Protein AF-A0A4D8XQ37-F1 (afdb_monomer)

Solvent-accessible surface area (backbone atoms only — not comparable to full-atom values): 14871 Å² total; per-residue (Å²): 111,64,56,88,81,43,95,44,36,49,90,87,70,51,75,56,49,75,70,70,77,64,66,37,94,90,80,55,53,71,71,60,51,52,51,52,52,51,54,53,42,70,75,54,60,61,62,67,78,80,79,72,86,70,83,81,80,80,79,82,76,85,84,77,76,93,83,71,54,77,65,53,56,49,48,51,53,49,52,51,52,46,66,60,49,48,58,54,54,50,46,53,53,50,52,49,52,51,52,53,50,50,53,50,51,52,52,51,53,50,50,53,51,50,53,48,53,49,51,54,50,50,54,51,49,54,51,51,52,54,50,50,52,52,50,53,52,52,50,51,53,50,49,52,52,46,54,57,56,47,49,62,53,65,75,47,67,95,70,82,75,54,77,63,76,79,62,68,51,97,37,75,64,50,37,52,42,52,53,41,51,52,53,47,51,54,50,52,53,49,51,53,52,52,53,47,37,40,74,72,65,78,42,56,70,72,57,50,56,52,51,51,53,55,49,54,50,52,46,49,53,44,52,53,52,39,54,51,47,51,52,51,50,56,52,54,50,56,55,54,60,69,71,64,68,80,78,79,83,85,129

Structure (mmCIF, N/CA/C/O backbone):
data_AF-A0A4D8XQ37-F1
#
_entry.id   AF-A0A4D8XQ37-F1
#
loop_
_atom_site.group_PDB
_atom_site.id
_atom_site.type_symbol
_atom_site.label_atom_id
_atom_site.label_alt_id
_atom_site.label_comp_id
_atom_site.label_asym_id
_atom_site.label_entity_id
_atom_site.label_seq_id
_atom_site.pdbx_PDB_ins_code
_atom_site.Cartn_x
_atom_site.Cartn_y
_atom_site.Cartn_z
_atom_site.occupancy
_atom_site.B_iso_or_equiv
_atom_site.auth_seq_id
_atom_site.auth_comp_id
_atom_site.auth_asym_id
_atom_site.auth_atom_id
_atom_site.pdbx_PDB_model_num
ATOM 1 N N . MET A 1 1 ? 41.782 -30.118 -39.938 1.00 55.81 1 MET A N 1
ATOM 2 C CA . MET A 1 1 ? 42.771 -30.671 -38.986 1.00 55.81 1 MET A CA 1
ATOM 3 C C . MET A 1 1 ? 43.086 -29.586 -37.966 1.00 55.81 1 MET A C 1
ATOM 5 O O . MET A 1 1 ? 43.322 -28.458 -38.389 1.00 55.81 1 MET A O 1
ATOM 9 N N . ILE A 1 2 ? 42.989 -29.885 -36.665 1.00 60.97 2 ILE A N 1
ATOM 10 C CA . ILE A 1 2 ? 43.298 -28.933 -35.580 1.00 60.97 2 ILE A CA 1
ATOM 11 C C . ILE A 1 2 ? 44.822 -28.760 -35.520 1.00 60.97 2 ILE A C 1
ATOM 13 O O . ILE A 1 2 ? 45.554 -29.739 -35.667 1.00 60.97 2 ILE A O 1
ATOM 17 N N . LYS A 1 3 ? 45.306 -27.524 -35.365 1.00 59.78 3 LYS A N 1
ATOM 18 C CA . LYS A 1 3 ? 46.746 -27.218 -35.314 1.00 59.78 3 LYS A CA 1
ATOM 19 C C . LYS A 1 3 ? 47.395 -27.947 -34.126 1.00 59.78 3 LYS A C 1
ATOM 21 O O . LYS A 1 3 ? 47.009 -27.713 -32.986 1.00 59.78 3 LYS A O 1
ATOM 26 N N . SER A 1 4 ? 48.391 -28.798 -34.381 1.00 54.22 4 SER A N 1
ATOM 27 C CA . SER A 1 4 ? 48.940 -29.773 -33.417 1.00 54.22 4 SER A CA 1
ATOM 28 C C . SER A 1 4 ? 49.745 -29.208 -32.230 1.00 54.22 4 SER A C 1
ATOM 30 O O . SER A 1 4 ? 50.519 -29.959 -31.663 1.00 54.22 4 SER A O 1
ATOM 32 N N . ASN A 1 5 ? 49.596 -27.931 -31.851 1.00 58.25 5 ASN A N 1
ATOM 33 C CA . ASN A 1 5 ? 50.213 -27.308 -30.662 1.00 58.25 5 ASN A CA 1
ATOM 34 C C . ASN A 1 5 ? 49.521 -25.960 -30.329 1.00 58.25 5 ASN A C 1
ATOM 36 O O . ASN A 1 5 ? 50.163 -24.908 -30.327 1.00 58.25 5 ASN A O 1
ATOM 40 N N . HIS A 1 6 ? 48.197 -25.944 -30.131 1.00 65.69 6 HIS A N 1
ATOM 41 C CA . HIS A 1 6 ? 47.471 -24.727 -29.733 1.00 65.69 6 HIS A CA 1
ATOM 42 C C . HIS A 1 6 ? 47.423 -24.601 -28.202 1.00 65.69 6 HIS A C 1
ATOM 44 O O . HIS A 1 6 ? 47.030 -25.540 -27.516 1.00 65.69 6 HIS A O 1
ATOM 50 N N . LYS A 1 7 ? 47.781 -23.432 -27.649 1.00 70.12 7 LYS A N 1
ATOM 51 C CA . LYS A 1 7 ? 47.902 -23.224 -26.187 1.00 70.12 7 LYS A CA 1
ATOM 52 C C . LYS A 1 7 ? 46.614 -23.514 -25.414 1.00 70.12 7 LYS A C 1
ATOM 54 O O . LYS A 1 7 ? 46.675 -23.882 -24.247 1.00 70.12 7 LYS A O 1
ATOM 59 N N . SER A 1 8 ? 45.465 -23.330 -26.059 1.00 69.19 8 SER A N 1
ATOM 60 C CA . SER A 1 8 ? 44.152 -23.456 -25.418 1.00 69.19 8 SER A CA 1
ATOM 61 C C . SER A 1 8 ? 43.327 -24.639 -25.919 1.00 69.19 8 SER A C 1
ATOM 63 O O . SER A 1 8 ? 42.205 -24.789 -25.454 1.00 69.19 8 SER A O 1
ATOM 65 N N . VAL A 1 9 ? 43.809 -25.445 -26.881 1.00 75.69 9 VAL A N 1
ATOM 66 C CA . VAL A 1 9 ? 43.026 -26.558 -27.463 1.00 75.69 9 VAL A CA 1
ATOM 67 C C . VAL A 1 9 ? 43.922 -27.755 -27.758 1.00 75.69 9 VAL A C 1
ATOM 69 O O . VAL A 1 9 ? 44.896 -27.627 -28.495 1.00 75.69 9 VAL A O 1
ATOM 72 N N . ASP A 1 10 ? 43.572 -28.916 -27.209 1.00 73.56 10 ASP A N 1
ATOM 73 C CA . ASP A 1 10 ? 44.274 -30.178 -27.470 1.00 73.56 10 ASP A CA 1
ATOM 74 C C . ASP A 1 10 ? 43.871 -30.789 -28.831 1.00 73.56 10 ASP A C 1
ATOM 76 O O . ASP A 1 10 ? 42.828 -30.473 -29.401 1.00 73.56 10 ASP A O 1
ATOM 80 N N . SER A 1 11 ? 44.684 -31.710 -29.341 1.00 68.19 11 SER A N 1
ATOM 81 C CA . SER A 1 11 ? 44.458 -32.538 -30.534 1.00 68.19 11 SER A CA 1
ATOM 82 C C . SER A 1 11 ? 43.101 -33.265 -30.559 1.00 68.19 11 SER A C 1
ATOM 84 O O . SER A 1 11 ? 42.559 -33.511 -31.636 1.00 68.19 11 SER A O 1
ATOM 86 N N . ASN A 1 12 ? 42.510 -33.515 -29.385 1.00 68.75 12 ASN A N 1
ATOM 87 C CA . ASN A 1 12 ? 41.163 -34.069 -29.200 1.00 68.75 12 ASN A CA 1
ATOM 88 C C . ASN A 1 12 ? 40.030 -33.016 -29.208 1.00 68.75 12 ASN A C 1
ATOM 90 O O . ASN A 1 12 ? 38.876 -33.352 -28.952 1.00 68.75 12 ASN A O 1
ATOM 94 N N . GLY A 1 13 ? 40.337 -31.736 -29.440 1.00 70.88 13 GLY A N 1
ATOM 95 C CA . GLY A 1 13 ? 39.364 -30.637 -29.480 1.00 70.88 13 GLY A CA 1
ATOM 96 C C . GLY A 1 13 ? 38.910 -30.110 -28.113 1.00 70.88 13 GLY A C 1
ATOM 97 O O . GLY A 1 13 ? 37.964 -29.326 -28.048 1.00 70.88 13 GLY A O 1
ATOM 98 N N . ARG A 1 14 ? 39.560 -30.513 -27.013 1.00 75.44 14 ARG A N 1
ATOM 99 C CA . ARG A 1 14 ? 39.238 -30.026 -25.659 1.00 75.44 14 ARG A CA 1
ATOM 100 C C . ARG A 1 14 ? 39.848 -28.650 -25.411 1.00 75.44 14 ARG A C 1
ATOM 102 O O . ARG A 1 14 ? 41.038 -28.466 -25.655 1.00 75.44 14 ARG A O 1
ATOM 109 N N . VAL A 1 15 ? 39.041 -27.715 -24.903 1.00 77.75 15 VAL A N 1
ATOM 110 C CA . VAL A 1 15 ? 39.455 -26.335 -24.605 1.00 77.75 15 VAL A CA 1
ATOM 111 C C . VAL A 1 15 ? 39.937 -26.217 -23.159 1.00 77.75 15 VAL A C 1
ATOM 113 O O . VAL A 1 15 ? 39.210 -26.576 -22.236 1.00 77.75 15 VAL A O 1
ATOM 116 N N . TYR A 1 16 ? 41.133 -25.667 -22.962 1.00 77.31 16 TYR A N 1
ATOM 117 C CA . TYR A 1 16 ? 41.731 -25.424 -21.650 1.00 77.31 16 TYR A CA 1
ATOM 118 C C . TYR A 1 16 ? 41.928 -23.920 -21.436 1.00 77.31 16 TYR A C 1
ATOM 120 O O . TYR A 1 16 ? 42.777 -23.296 -22.074 1.00 77.31 16 TYR A O 1
ATOM 128 N N . LEU A 1 17 ? 41.140 -23.334 -20.527 1.00 77.56 17 LEU A N 1
ATOM 129 C CA . LEU A 1 17 ? 41.287 -21.948 -20.073 1.00 77.56 17 LEU A CA 1
ATOM 130 C C . LEU A 1 17 ? 41.337 -21.902 -18.539 1.00 77.56 17 LEU A C 1
ATOM 132 O O . LEU A 1 17 ? 40.560 -22.614 -17.901 1.00 77.56 17 LEU A O 1
ATOM 136 N N . PRO A 1 18 ? 42.171 -21.034 -17.934 1.00 73.81 18 PRO A N 1
ATOM 137 C CA . PRO A 1 18 ? 42.221 -20.859 -16.479 1.00 73.81 18 PRO A CA 1
ATOM 138 C C . PRO A 1 18 ? 40.847 -20.575 -15.846 1.00 73.81 18 PRO A C 1
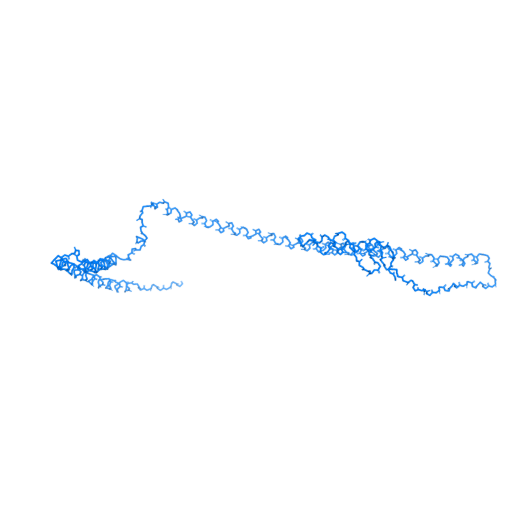ATOM 140 O O . PRO A 1 18 ? 40.537 -21.117 -14.786 1.00 73.81 18 PRO A O 1
ATOM 143 N N . GLU A 1 19 ? 40.004 -19.809 -16.546 1.00 69.19 19 GLU A N 1
ATOM 144 C CA . GLU A 1 19 ? 38.642 -19.436 -16.128 1.00 69.19 19 GLU A CA 1
ATOM 145 C C . GLU A 1 19 ? 37.643 -20.605 -16.150 1.00 69.19 19 GLU A C 1
ATOM 147 O O . GLU A 1 19 ? 36.684 -20.617 -15.384 1.00 69.19 19 GLU A O 1
ATOM 152 N N . LEU A 1 20 ? 37.869 -21.611 -17.007 1.00 72.62 20 LEU A N 1
ATOM 153 C CA . LEU A 1 20 ? 37.069 -22.842 -17.038 1.00 72.62 20 LEU A CA 1
ATOM 154 C C . LEU A 1 20 ? 37.495 -23.804 -15.921 1.00 72.62 20 LEU A C 1
ATOM 156 O O . LEU A 1 20 ? 36.657 -24.487 -15.338 1.00 72.62 20 LEU A O 1
ATOM 160 N N . THR A 1 21 ? 38.790 -23.837 -15.593 1.00 74.50 21 THR A N 1
ATOM 161 C CA . THR A 1 21 ? 39.345 -24.702 -14.540 1.00 74.50 21 THR A CA 1
ATOM 162 C C . THR A 1 21 ? 38.984 -24.221 -13.129 1.00 74.50 21 THR A C 1
ATOM 164 O O . THR A 1 21 ? 38.891 -25.034 -12.213 1.00 74.50 21 THR A O 1
ATOM 167 N N . ARG A 1 22 ? 38.771 -22.913 -12.932 1.00 74.38 22 ARG A N 1
ATOM 168 C CA . ARG A 1 22 ? 38.414 -22.300 -11.636 1.00 74.38 22 ARG A CA 1
ATOM 169 C C . ARG A 1 22 ? 36.983 -21.754 -11.611 1.00 74.38 22 ARG A C 1
ATOM 171 O O . ARG A 1 22 ? 36.734 -20.698 -11.035 1.00 74.38 22 ARG A O 1
ATOM 178 N N . TRP A 1 23 ? 36.050 -22.457 -12.251 1.00 78.50 23 TRP A N 1
ATOM 179 C CA . TRP A 1 23 ? 34.654 -22.027 -12.313 1.00 78.50 23 TRP A CA 1
ATOM 180 C C . TRP A 1 23 ? 34.040 -21.873 -10.912 1.00 78.50 23 TRP A C 1
ATOM 182 O O . TRP A 1 23 ? 34.019 -22.821 -10.125 1.00 78.50 23 TRP A O 1
ATOM 192 N N . ASN A 1 24 ? 33.501 -20.686 -10.619 1.00 79.94 24 ASN A N 1
ATOM 193 C CA . ASN A 1 24 ? 32.797 -20.385 -9.377 1.00 79.94 24 ASN A CA 1
ATOM 194 C C . ASN A 1 24 ? 31.370 -19.888 -9.685 1.00 79.94 24 ASN A C 1
ATOM 196 O O . ASN A 1 24 ? 31.226 -18.851 -10.334 1.00 79.94 24 ASN A O 1
ATOM 200 N N . PRO A 1 25 ? 30.314 -20.553 -9.179 1.00 76.38 25 PRO A N 1
ATOM 201 C CA . PRO A 1 25 ? 28.921 -20.159 -9.412 1.00 76.38 25 PRO A CA 1
ATOM 202 C C . PRO A 1 25 ? 28.560 -18.720 -9.009 1.00 76.38 25 PRO A C 1
ATOM 204 O O . PRO A 1 25 ? 27.606 -18.169 -9.548 1.00 76.38 25 PRO A O 1
ATOM 207 N N . TYR A 1 26 ? 29.300 -18.113 -8.075 1.00 80.25 26 TYR A N 1
ATOM 208 C CA . TYR A 1 26 ? 28.994 -16.782 -7.533 1.00 80.25 26 TYR A CA 1
ATOM 209 C C . TYR A 1 26 ? 29.800 -15.643 -8.172 1.00 80.25 26 TYR A C 1
ATOM 211 O O . TYR A 1 26 ? 29.456 -14.479 -7.982 1.00 80.25 26 TYR A O 1
ATOM 219 N N . SER A 1 27 ? 30.871 -15.948 -8.913 1.00 78.88 27 SER A N 1
ATOM 220 C CA . SER A 1 27 ? 31.769 -14.930 -9.486 1.00 78.88 27 SER A CA 1
ATOM 221 C C . SER A 1 27 ? 32.091 -15.130 -10.967 1.00 78.88 27 SER A C 1
ATOM 223 O O . SER A 1 27 ? 32.533 -14.189 -11.623 1.00 78.88 27 SER A O 1
ATOM 225 N N . SER A 1 28 ? 31.881 -16.327 -11.518 1.00 82.38 28 SER A N 1
ATOM 226 C CA . SER A 1 28 ? 32.118 -16.626 -12.931 1.00 82.38 28 SER A CA 1
ATOM 227 C C . SER A 1 28 ? 30.836 -16.412 -13.737 1.00 82.38 28 SER A C 1
ATOM 229 O O . SER A 1 28 ? 29.797 -17.001 -13.455 1.00 82.38 28 SER A O 1
ATOM 231 N N . ASN A 1 29 ? 30.904 -15.566 -14.766 1.00 82.19 29 ASN A N 1
ATOM 232 C CA . ASN A 1 29 ? 29.780 -15.273 -15.656 1.00 82.19 29 ASN A CA 1
ATOM 233 C C . ASN A 1 29 ? 30.001 -15.932 -17.026 1.00 82.19 29 ASN A C 1
ATOM 235 O O . ASN A 1 29 ? 31.046 -15.740 -17.650 1.00 82.19 29 ASN A O 1
ATOM 239 N N . LEU A 1 30 ? 28.992 -16.651 -17.526 1.00 83.88 30 LEU A N 1
ATOM 240 C CA . LEU A 1 30 ? 29.009 -17.290 -18.844 1.00 83.88 30 LEU A CA 1
ATOM 241 C C . LEU A 1 30 ? 29.323 -16.299 -19.979 1.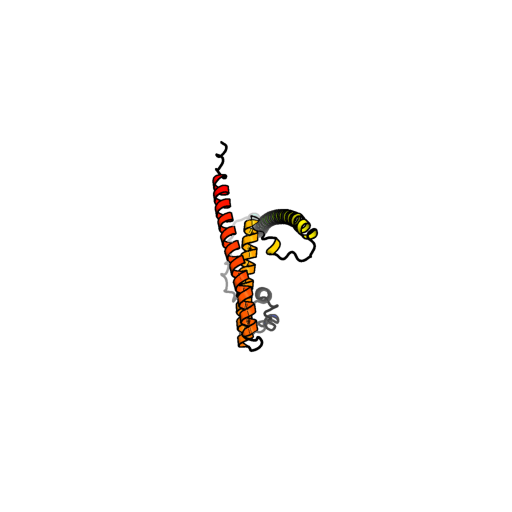00 83.88 30 LEU A C 1
ATOM 243 O O . LEU A 1 30 ? 30.089 -16.621 -20.884 1.00 83.88 30 LEU A O 1
ATOM 247 N N . VAL A 1 31 ? 28.788 -15.077 -19.913 1.00 84.81 31 VAL A N 1
ATOM 248 C CA . VAL A 1 31 ? 28.999 -14.038 -20.937 1.00 84.81 31 VAL A CA 1
ATOM 249 C C . VAL A 1 31 ? 30.463 -13.590 -20.982 1.00 84.81 31 VAL A C 1
ATOM 251 O O . VAL A 1 31 ? 31.021 -13.410 -22.063 1.00 84.81 31 VAL A O 1
ATOM 254 N N . SER A 1 32 ? 31.104 -13.476 -19.814 1.00 79.88 32 SER A N 1
ATOM 255 C CA . SER A 1 32 ? 32.535 -13.162 -19.696 1.00 79.88 32 SER A CA 1
ATOM 256 C C . SER A 1 32 ? 33.387 -14.249 -20.358 1.00 79.88 32 SER A C 1
ATOM 258 O O . SER A 1 32 ? 34.238 -13.949 -21.197 1.00 79.88 32 SER A O 1
ATOM 260 N N . ILE A 1 33 ? 33.091 -15.522 -20.076 1.00 85.19 33 ILE A N 1
ATOM 261 C CA . ILE A 1 33 ? 33.827 -16.6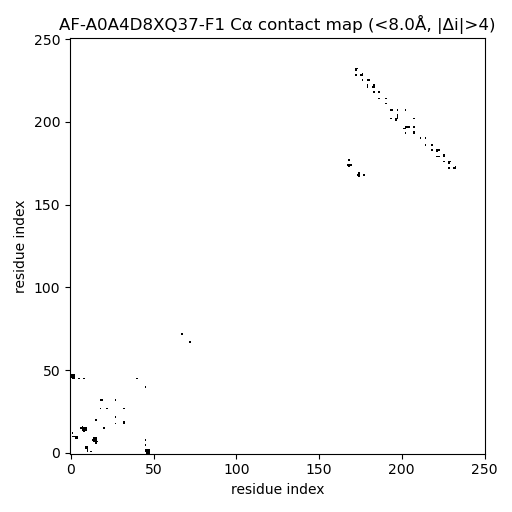51 -20.657 1.00 85.19 33 ILE A CA 1
ATOM 262 C C . ILE A 1 33 ? 33.642 -16.728 -22.175 1.00 85.19 33 ILE A C 1
ATOM 264 O O . ILE A 1 33 ? 34.618 -16.939 -22.891 1.00 85.19 33 ILE A O 1
ATOM 268 N N . ILE A 1 34 ? 32.428 -16.511 -22.689 1.00 85.06 34 ILE A N 1
ATOM 269 C CA . ILE A 1 34 ? 32.174 -16.474 -24.140 1.00 85.06 34 ILE A CA 1
ATOM 270 C C . ILE A 1 34 ? 32.956 -15.334 -24.808 1.00 85.06 34 ILE A C 1
ATOM 272 O O . ILE A 1 34 ? 33.512 -15.525 -25.893 1.00 85.06 34 ILE A O 1
ATOM 276 N N . GLY A 1 35 ? 33.051 -14.169 -24.160 1.00 84.06 35 GLY A N 1
ATOM 277 C CA . GLY A 1 35 ? 33.870 -13.054 -24.640 1.00 84.06 35 GLY A CA 1
ATOM 278 C C . GLY A 1 35 ? 35.357 -13.408 -24.715 1.00 84.06 35 GLY A C 1
ATOM 279 O O . GLY A 1 35 ? 36.002 -13.165 -25.735 1.00 84.06 35 GLY A O 1
ATOM 280 N N . ILE A 1 36 ? 35.888 -14.053 -23.673 1.00 82.69 36 ILE A N 1
ATOM 281 C CA . ILE A 1 36 ? 37.285 -14.507 -23.624 1.00 82.69 36 ILE A CA 1
ATOM 282 C C . ILE A 1 36 ? 37.549 -15.578 -24.690 1.00 82.69 36 ILE A C 1
ATOM 284 O O . ILE A 1 36 ? 38.528 -15.472 -25.426 1.00 82.69 36 ILE A O 1
ATOM 288 N N . LEU A 1 37 ? 36.658 -16.564 -24.839 1.00 80.69 37 LEU A N 1
ATOM 289 C CA . LEU A 1 37 ? 36.744 -17.591 -25.885 1.00 80.69 37 LEU A CA 1
ATOM 290 C C . LEU A 1 37 ? 36.761 -16.971 -27.285 1.00 80.69 37 LEU A C 1
ATOM 292 O O . LEU A 1 37 ? 37.594 -17.338 -28.111 1.00 80.69 37 LEU A O 1
ATOM 296 N N . SER A 1 38 ? 35.881 -16.001 -27.537 1.00 82.50 38 SER A N 1
ATOM 297 C CA . SER A 1 38 ? 35.809 -15.297 -28.822 1.00 82.50 38 SER A CA 1
ATOM 298 C C . SER A 1 38 ? 37.083 -14.495 -29.095 1.00 82.50 38 SER A C 1
ATOM 300 O O . SER A 1 38 ? 37.584 -14.504 -30.213 1.00 82.50 38 SER A O 1
ATOM 302 N N . SER A 1 39 ? 37.647 -13.848 -28.073 1.00 82.06 39 SER A N 1
ATOM 303 C CA . SER A 1 39 ? 38.901 -13.091 -28.175 1.00 82.06 39 SER A CA 1
ATOM 304 C C . SER A 1 39 ? 40.107 -13.989 -28.487 1.00 82.06 39 SER A C 1
ATOM 306 O O . SER A 1 39 ? 40.879 -13.715 -29.413 1.00 82.06 39 SER A O 1
ATOM 308 N N . VAL A 1 40 ? 40.235 -15.108 -27.764 1.00 80.50 40 VAL A N 1
ATOM 309 C CA . VAL A 1 40 ? 41.329 -16.075 -27.938 1.00 80.50 40 VAL A CA 1
ATOM 310 C C . VAL A 1 40 ? 41.241 -16.755 -29.308 1.00 80.50 40 VAL A C 1
ATOM 312 O O . VAL A 1 40 ? 42.231 -16.779 -30.034 1.00 80.50 40 VAL A O 1
ATOM 315 N N . PHE A 1 41 ? 40.060 -17.235 -29.713 1.00 79.06 41 PHE A N 1
ATOM 316 C CA . PHE A 1 41 ? 39.890 -17.937 -30.993 1.00 79.06 41 PHE A CA 1
ATOM 317 C C . PHE A 1 41 ? 39.781 -17.030 -32.221 1.00 79.06 41 PHE A C 1
ATOM 319 O O . PHE A 1 41 ? 39.992 -17.505 -33.335 1.00 79.06 41 PHE A O 1
ATOM 326 N N . SER A 1 42 ? 39.494 -15.738 -32.044 1.00 77.88 42 SER A N 1
ATOM 327 C CA . SER A 1 42 ? 39.626 -14.745 -33.119 1.00 77.88 42 SER A CA 1
ATOM 328 C C . SER A 1 42 ? 41.101 -14.449 -33.418 1.00 77.88 42 SER A C 1
ATOM 330 O O . SER A 1 42 ? 41.479 -14.263 -34.574 1.00 77.88 42 SER A O 1
ATOM 332 N N . SER A 1 43 ? 41.948 -14.470 -32.381 1.00 77.38 43 SER A N 1
ATOM 333 C CA . SER A 1 43 ? 43.390 -14.222 -32.498 1.00 77.38 43 SER A CA 1
ATOM 334 C C . SER A 1 43 ? 44.153 -15.454 -33.003 1.00 77.38 43 SER A C 1
ATOM 336 O O . SER A 1 43 ? 45.007 -15.337 -33.880 1.00 77.38 43 SER A O 1
ATOM 338 N N . GLU A 1 44 ? 43.830 -16.646 -32.489 1.00 69.81 44 GLU A N 1
ATOM 339 C CA . GLU A 1 44 ? 44.401 -17.924 -32.931 1.00 69.81 44 GLU A CA 1
ATOM 340 C C . GLU A 1 44 ? 43.277 -18.918 -33.284 1.00 69.81 44 GLU A C 1
ATOM 342 O O . GLU A 1 44 ? 42.786 -19.649 -32.421 1.00 69.81 44 GLU A O 1
ATOM 347 N N . PRO A 1 45 ? 42.833 -18.972 -34.555 1.00 70.94 45 PRO A N 1
ATOM 348 C CA . PRO A 1 45 ? 41.780 -19.892 -34.957 1.00 70.94 45 PRO A CA 1
ATOM 349 C C . PRO A 1 45 ? 42.294 -21.343 -34.901 1.00 70.94 45 PRO A C 1
ATOM 351 O O . PRO A 1 45 ? 43.287 -21.673 -35.559 1.00 70.94 45 PRO A O 1
ATOM 354 N N . PRO A 1 46 ? 41.619 -22.250 -34.169 1.00 65.94 46 PRO A N 1
ATOM 355 C CA . PRO A 1 46 ? 42.087 -23.626 -33.990 1.00 65.94 46 PRO A CA 1
ATOM 356 C C . PRO A 1 46 ? 41.906 -24.495 -35.247 1.00 65.94 46 PRO A C 1
ATOM 358 O O . PRO A 1 46 ? 42.495 -25.574 -35.349 1.00 65.94 46 PRO A O 1
ATOM 361 N N . VAL A 1 47 ? 41.109 -24.034 -36.219 1.00 63.00 47 VAL A N 1
ATOM 362 C CA . VAL A 1 47 ? 40.773 -24.758 -37.448 1.00 63.00 47 VAL A CA 1
ATOM 363 C C . VAL A 1 47 ? 41.236 -23.958 -38.661 1.00 63.00 47 VAL A C 1
ATOM 365 O O . VAL A 1 47 ? 40.752 -22.861 -38.930 1.00 63.00 47 VAL A O 1
ATOM 368 N N . HIS A 1 48 ? 42.157 -24.531 -39.433 1.00 60.06 48 HIS A N 1
ATOM 369 C CA . HIS A 1 48 ? 42.522 -23.983 -40.734 1.00 60.06 48 HIS A CA 1
ATOM 370 C C . HIS A 1 48 ? 41.387 -24.214 -41.738 1.00 60.06 48 HIS A C 1
ATOM 372 O O . HIS A 1 48 ? 40.998 -25.358 -41.987 1.00 60.06 48 HIS A O 1
ATOM 378 N N . ALA A 1 49 ? 40.892 -23.138 -42.352 1.00 56.72 49 ALA A N 1
ATOM 379 C CA . ALA A 1 49 ? 40.069 -23.242 -43.548 1.00 56.72 49 ALA A CA 1
ATOM 380 C C . ALA A 1 49 ? 40.941 -23.781 -44.691 1.00 56.72 49 ALA A C 1
ATOM 382 O O . ALA A 1 49 ? 41.922 -23.147 -45.090 1.00 56.72 49 ALA A O 1
ATOM 383 N N . VAL A 1 50 ? 40.594 -24.956 -45.216 1.00 52.84 50 VAL A N 1
ATOM 384 C CA . VAL A 1 50 ? 41.155 -25.444 -46.478 1.00 52.84 50 VAL A CA 1
ATOM 385 C C . VAL A 1 50 ? 40.730 -24.442 -47.548 1.00 52.84 50 VAL A C 1
ATOM 387 O O . VAL A 1 50 ? 39.543 -24.303 -47.837 1.00 52.84 50 VAL A O 1
ATOM 390 N N . ARG A 1 51 ? 41.684 -23.682 -48.097 1.00 48.34 51 ARG A N 1
ATOM 391 C CA . ARG A 1 51 ? 41.411 -22.794 -49.229 1.00 48.34 51 ARG A CA 1
ATOM 392 C C . ARG A 1 51 ? 41.017 -23.671 -50.413 1.00 48.34 51 ARG A C 1
ATOM 394 O O . ARG A 1 51 ? 41.870 -24.339 -50.989 1.00 48.34 51 ARG A O 1
ATOM 401 N N . SER A 1 52 ? 39.734 -23.667 -50.765 1.00 43.88 52 SER A N 1
ATOM 402 C CA . SER A 1 52 ? 39.289 -24.174 -52.060 1.00 43.88 52 SER A CA 1
ATOM 403 C C . SER A 1 52 ? 39.967 -23.328 -53.146 1.00 43.88 52 SER A C 1
ATOM 405 O O . SER A 1 52 ? 39.932 -22.097 -53.031 1.00 43.88 52 SER A O 1
ATOM 407 N N . PRO A 1 53 ? 40.618 -23.921 -54.162 1.00 46.19 53 PRO A N 1
ATOM 408 C CA . PRO A 1 53 ? 41.204 -23.151 -55.251 1.00 46.19 53 PRO A CA 1
ATOM 409 C C . PRO A 1 53 ? 40.092 -22.357 -55.946 1.00 46.19 53 PRO A C 1
ATOM 411 O O . PRO A 1 53 ? 39.176 -22.926 -56.537 1.00 46.19 53 PRO A O 1
ATOM 414 N N . GLY A 1 54 ? 40.133 -21.033 -55.797 1.00 45.44 54 GLY A N 1
ATOM 415 C CA . GLY A 1 54 ? 39.233 -20.121 -56.493 1.00 45.44 54 GLY A CA 1
ATOM 416 C C . GLY A 1 54 ? 39.512 -20.116 -58.002 1.00 45.44 54 GLY A C 1
ATOM 417 O O . GLY A 1 54 ? 40.621 -20.460 -58.422 1.00 45.44 54 GLY A O 1
ATOM 418 N N . PRO A 1 55 ? 38.523 -19.736 -58.827 1.00 43.75 55 PRO A N 1
ATOM 419 C CA . PRO A 1 55 ? 38.645 -19.750 -60.278 1.00 43.75 55 PRO A CA 1
ATOM 420 C C . PRO A 1 55 ? 39.770 -18.821 -60.744 1.00 43.75 55 PRO A C 1
ATOM 422 O O . PRO A 1 55 ? 39.851 -17.657 -60.349 1.00 43.75 55 PRO A O 1
ATOM 425 N N . GLN A 1 56 ? 40.640 -19.368 -61.591 1.00 43.94 56 GLN A N 1
ATOM 426 C CA . GLN A 1 56 ? 41.726 -18.658 -62.257 1.00 43.94 56 GLN A CA 1
ATOM 427 C C . GLN A 1 56 ? 41.149 -17.480 -63.051 1.00 43.94 56 GLN A C 1
ATOM 429 O O . GLN A 1 56 ? 40.325 -17.664 -63.948 1.00 43.94 56 GLN A O 1
ATOM 434 N N . VAL A 1 57 ? 41.581 -16.262 -62.728 1.00 41.50 57 VAL A N 1
ATOM 435 C CA . VAL A 1 57 ? 41.240 -15.067 -63.502 1.00 41.50 57 VAL A CA 1
ATOM 436 C C . VAL A 1 57 ? 42.075 -15.110 -64.781 1.00 41.50 57 VAL A C 1
ATOM 438 O O . VAL A 1 57 ? 43.275 -14.844 -64.750 1.00 41.50 57 VAL A O 1
ATOM 441 N N . LEU A 1 58 ? 41.456 -15.489 -65.901 1.00 39.28 58 LEU A N 1
ATOM 442 C CA . LEU A 1 58 ? 42.089 -15.418 -67.216 1.00 39.28 58 LEU A CA 1
ATOM 443 C C . LEU A 1 58 ? 42.402 -13.953 -67.538 1.00 39.28 58 LEU A C 1
ATOM 445 O O . LEU A 1 58 ? 41.514 -13.104 -67.630 1.00 39.28 58 LEU A O 1
ATOM 449 N N . THR A 1 59 ? 43.685 -13.651 -67.692 1.00 37.50 59 THR A N 1
ATOM 450 C CA . THR A 1 59 ? 44.182 -12.354 -68.136 1.00 37.50 59 THR A CA 1
ATOM 451 C C . THR A 1 59 ? 43.849 -12.172 -69.618 1.00 37.50 59 THR A C 1
ATOM 453 O O . THR A 1 59 ? 44.414 -12.830 -70.488 1.00 37.50 59 THR A O 1
ATOM 456 N N . ALA A 1 60 ? 42.916 -11.268 -69.926 1.00 43.03 60 ALA A N 1
ATOM 457 C CA . ALA A 1 60 ? 42.646 -10.855 -71.299 1.00 43.03 60 ALA A CA 1
ATOM 458 C C . ALA A 1 60 ? 43.888 -10.150 -71.876 1.00 43.03 60 ALA A C 1
ATOM 460 O O . ALA A 1 60 ? 44.254 -9.055 -71.442 1.00 43.03 60 ALA A O 1
ATOM 461 N N . GLN A 1 61 ? 44.558 -10.789 -72.838 1.00 44.91 61 GLN A N 1
ATOM 462 C CA . GLN A 1 61 ? 45.636 -10.171 -73.602 1.00 44.91 61 GLN A CA 1
ATOM 463 C C . GLN A 1 61 ? 45.066 -9.097 -74.537 1.00 44.91 61 GLN A C 1
ATOM 465 O O . GLN A 1 61 ? 44.129 -9.338 -75.297 1.00 44.91 61 GLN A O 1
ATOM 470 N N . VAL A 1 62 ? 45.646 -7.897 -74.473 1.00 4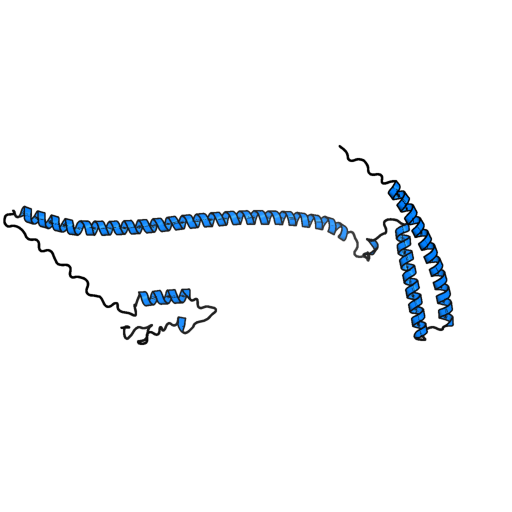7.53 62 VAL A N 1
ATOM 471 C CA . VAL A 1 62 ? 45.337 -6.778 -75.371 1.00 47.53 62 VAL A CA 1
ATOM 472 C C . VAL A 1 62 ? 45.875 -7.112 -76.764 1.00 47.53 62 VAL A C 1
ATOM 474 O O . VAL A 1 62 ? 47.076 -7.018 -77.008 1.00 47.53 62 VAL A O 1
ATOM 477 N N . ILE A 1 63 ? 44.990 -7.509 -77.678 1.00 49.50 63 ILE A N 1
ATOM 478 C CA . ILE A 1 63 ? 45.304 -7.656 -79.103 1.00 49.50 63 ILE A CA 1
ATOM 479 C C . ILE A 1 63 ? 45.344 -6.242 -79.701 1.00 49.50 63 ILE A C 1
ATOM 481 O O . ILE A 1 63 ? 44.303 -5.614 -79.886 1.00 49.50 63 ILE A O 1
ATOM 485 N N . ASN A 1 64 ? 46.543 -5.711 -79.959 1.00 54.28 64 ASN A N 1
ATOM 486 C CA . ASN A 1 64 ? 46.715 -4.455 -80.694 1.00 54.28 64 ASN A CA 1
ATOM 487 C C . ASN A 1 64 ? 46.639 -4.733 -82.210 1.00 54.28 64 ASN A C 1
ATOM 489 O O . ASN A 1 64 ? 47.483 -5.479 -82.711 1.00 54.28 64 ASN A O 1
ATOM 493 N N . PRO A 1 65 ? 45.689 -4.142 -82.959 1.00 59.06 65 PRO A N 1
ATOM 494 C CA . PRO A 1 65 ? 45.681 -4.228 -84.418 1.00 59.06 65 PRO A CA 1
ATOM 495 C C . PRO A 1 65 ? 46.857 -3.432 -85.031 1.00 59.06 65 PRO A C 1
ATOM 497 O O . PRO A 1 65 ? 47.204 -2.362 -84.517 1.00 59.06 65 PRO A O 1
ATOM 500 N N . PRO A 1 66 ? 47.493 -3.922 -86.113 1.00 55.44 66 PRO A N 1
ATOM 501 C CA . PRO A 1 66 ? 48.667 -3.280 -86.706 1.00 55.44 66 PRO A CA 1
ATOM 502 C C . PRO A 1 66 ? 48.286 -1.995 -87.465 1.00 55.44 66 PRO A C 1
ATOM 504 O O . PRO A 1 66 ? 47.500 -2.046 -88.406 1.00 55.44 66 PRO A O 1
ATOM 507 N N . GLY A 1 67 ? 48.852 -0.846 -87.057 1.00 60.72 67 GLY A N 1
ATOM 508 C CA . GLY A 1 67 ? 48.721 0.442 -87.768 1.00 60.72 67 GLY A CA 1
ATOM 509 C C . GLY A 1 67 ? 48.621 1.726 -86.921 1.00 60.72 67 GLY A C 1
ATOM 510 O O . GLY A 1 67 ? 48.541 2.809 -87.491 1.00 60.72 67 GLY A O 1
ATOM 511 N N . MET A 1 68 ? 48.619 1.657 -85.584 1.00 58.81 68 MET A N 1
ATOM 512 C CA . MET A 1 68 ? 48.422 2.839 -84.720 1.00 58.81 68 MET A CA 1
ATOM 513 C C . MET A 1 68 ? 49.712 3.630 -84.442 1.00 58.81 68 MET A C 1
ATOM 515 O O . MET A 1 68 ? 50.774 3.045 -84.217 1.00 58.81 68 MET A O 1
ATOM 519 N N . SER A 1 69 ? 49.625 4.966 -84.394 1.00 75.31 69 SER A N 1
ATOM 520 C CA . SER A 1 69 ? 50.775 5.815 -84.068 1.00 75.31 69 SER A CA 1
ATOM 521 C C . SER A 1 69 ? 51.178 5.638 -82.595 1.00 75.31 69 SER A C 1
ATOM 523 O O . SER A 1 69 ? 50.367 5.284 -81.738 1.00 75.31 69 SER A O 1
ATOM 525 N N . ARG A 1 70 ? 52.447 5.912 -82.253 1.00 77.12 70 ARG A N 1
ATOM 526 C CA . ARG A 1 70 ? 52.983 5.782 -80.878 1.00 77.12 70 ARG A CA 1
ATOM 527 C C . ARG A 1 70 ? 52.156 6.543 -79.830 1.00 77.12 70 ARG A C 1
ATOM 529 O O . ARG A 1 70 ? 52.093 6.111 -78.678 1.00 77.12 70 ARG A O 1
ATOM 536 N N . ARG A 1 71 ? 51.522 7.658 -80.219 1.00 82.88 71 ARG A N 1
ATOM 537 C CA . ARG A 1 71 ? 50.592 8.396 -79.351 1.00 82.88 71 ARG A CA 1
ATOM 538 C C . ARG A 1 71 ? 49.353 7.568 -79.034 1.00 82.88 71 ARG A C 1
ATOM 540 O O . ARG A 1 71 ? 48.966 7.515 -77.875 1.00 82.88 71 ARG A O 1
ATOM 547 N N . ASP A 1 72 ? 48.796 6.873 -80.014 1.00 78.81 72 ASP A N 1
ATOM 548 C CA . ASP A 1 72 ? 47.551 6.114 -79.871 1.00 78.81 72 ASP A CA 1
ATOM 549 C C . ASP A 1 72 ? 47.746 4.875 -78.986 1.00 78.81 72 ASP A C 1
ATOM 551 O O . ASP A 1 72 ? 46.905 4.564 -78.145 1.00 78.81 72 ASP A O 1
ATOM 555 N N . ILE A 1 73 ? 48.918 4.236 -79.069 1.00 79.69 73 ILE A N 1
ATOM 556 C CA . ILE A 1 73 ? 49.315 3.139 -78.170 1.00 79.69 73 ILE A CA 1
ATOM 557 C C . ILE A 1 73 ? 49.432 3.635 -76.719 1.00 79.69 73 ILE A C 1
ATOM 559 O O . ILE A 1 73 ? 48.977 2.968 -75.785 1.00 79.69 73 ILE A O 1
ATOM 563 N N . LEU A 1 74 ? 50.037 4.810 -76.513 1.00 85.94 74 LEU A N 1
ATOM 564 C CA . LEU A 1 74 ? 50.187 5.397 -75.182 1.00 85.94 74 LEU A CA 1
ATOM 565 C C . LEU A 1 74 ? 48.838 5.843 -74.609 1.00 85.94 74 LEU A C 1
ATOM 567 O O . LEU A 1 74 ? 48.571 5.587 -73.436 1.00 85.94 74 LEU A O 1
ATOM 571 N N . ILE A 1 75 ? 47.982 6.448 -75.437 1.00 87.06 75 ILE A N 1
ATOM 572 C CA . ILE A 1 75 ? 46.613 6.816 -75.073 1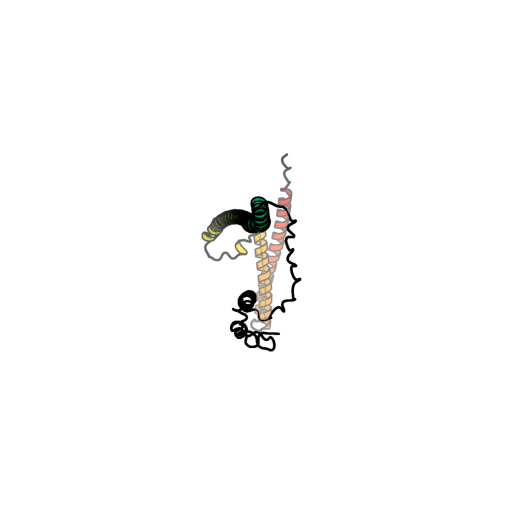.00 87.06 75 ILE A CA 1
ATOM 573 C C . ILE A 1 75 ? 45.848 5.560 -74.665 1.00 87.06 75 ILE A C 1
ATOM 575 O O . ILE A 1 75 ? 45.336 5.525 -73.555 1.00 87.06 75 ILE A O 1
ATOM 579 N N . ASN A 1 76 ? 45.866 4.488 -75.463 1.00 84.81 76 ASN A N 1
ATOM 580 C CA . ASN A 1 76 ? 45.171 3.248 -75.119 1.00 84.81 76 ASN A CA 1
ATOM 581 C C . ASN A 1 76 ? 45.698 2.628 -73.807 1.00 84.81 76 ASN A C 1
ATOM 583 O O . ASN A 1 76 ? 44.919 2.243 -72.938 1.00 84.81 76 ASN A O 1
ATOM 587 N N . SER A 1 77 ? 47.020 2.609 -73.594 1.00 86.38 77 SER A N 1
ATOM 588 C CA . SER A 1 77 ? 47.630 2.122 -72.345 1.00 86.38 77 SER A CA 1
ATOM 589 C C . SER A 1 77 ? 47.228 2.957 -71.122 1.00 86.38 77 SER A C 1
ATOM 591 O O . SER A 1 77 ? 46.896 2.406 -70.068 1.00 86.38 77 SER A O 1
ATOM 593 N N . LEU A 1 78 ? 47.216 4.287 -71.252 1.00 88.62 78 LEU A N 1
ATOM 594 C CA . LEU A 1 78 ? 46.754 5.197 -70.203 1.00 88.62 78 LEU A CA 1
ATOM 595 C C . LEU A 1 78 ? 45.255 5.040 -69.953 1.00 88.62 78 LEU A C 1
ATOM 597 O O . LEU A 1 78 ? 44.853 4.959 -68.797 1.00 88.62 78 LEU A O 1
ATOM 601 N N . THR A 1 79 ? 44.439 4.922 -71.000 1.00 88.44 79 THR A N 1
ATOM 602 C CA . THR A 1 79 ? 42.996 4.691 -70.900 1.00 88.44 79 THR A CA 1
ATOM 603 C C . THR A 1 79 ? 42.696 3.374 -70.193 1.00 88.44 79 THR A C 1
ATOM 605 O O . THR A 1 79 ? 41.837 3.351 -69.316 1.00 88.44 79 THR A O 1
ATOM 608 N N . VAL A 1 80 ? 43.423 2.293 -70.489 1.00 87.56 80 VAL A N 1
ATOM 609 C CA . VAL A 1 80 ? 43.272 0.999 -69.801 1.00 87.56 80 VAL A CA 1
ATOM 610 C C . VAL A 1 80 ? 43.706 1.100 -68.337 1.00 87.56 80 VAL A C 1
ATOM 612 O O . VAL A 1 80 ? 42.976 0.658 -67.452 1.00 87.56 80 VAL A O 1
ATOM 615 N N . LYS A 1 81 ? 44.850 1.735 -68.044 1.00 88.25 81 LYS A N 1
ATOM 616 C CA . LYS A 1 81 ? 45.321 1.926 -66.660 1.00 88.25 81 LYS A CA 1
ATOM 617 C C . LYS A 1 81 ? 44.388 2.823 -65.845 1.00 88.25 81 LYS A C 1
ATOM 619 O O . LYS A 1 81 ? 44.153 2.532 -64.675 1.00 88.25 81 LYS A O 1
ATOM 624 N N . LEU A 1 82 ? 43.839 3.879 -66.445 1.00 91.12 82 LEU A N 1
ATOM 625 C CA . LEU A 1 82 ? 42.836 4.746 -65.827 1.00 91.12 82 LEU A CA 1
ATOM 626 C C . LEU A 1 82 ? 41.524 3.991 -65.611 1.00 91.12 82 LEU A C 1
ATOM 628 O O . LEU A 1 82 ? 41.015 4.002 -64.497 1.00 91.12 82 LEU A O 1
ATOM 632 N N . ARG A 1 83 ? 41.020 3.256 -66.610 1.00 88.19 83 ARG A N 1
ATOM 633 C CA . ARG A 1 83 ? 39.821 2.413 -66.462 1.00 88.19 83 ARG A CA 1
ATOM 634 C C . ARG A 1 83 ? 39.990 1.302 -65.432 1.00 88.19 83 ARG A C 1
ATOM 636 O O . ARG A 1 83 ? 39.001 0.913 -64.833 1.00 88.19 83 ARG A O 1
ATOM 643 N N . ALA A 1 84 ? 41.203 0.805 -65.200 1.00 84.56 84 ALA A N 1
ATOM 644 C CA . ALA A 1 84 ? 41.461 -0.194 -64.165 1.00 84.56 84 ALA A CA 1
ATOM 645 C C . ALA A 1 84 ? 41.607 0.430 -62.764 1.00 84.56 84 ALA A C 1
ATOM 647 O O . ALA A 1 84 ? 41.066 -0.093 -61.792 1.00 84.56 84 ALA A O 1
ATOM 648 N N . LYS A 1 85 ? 42.329 1.555 -62.637 1.00 90.38 85 LYS A N 1
ATOM 649 C CA . LYS A 1 85 ? 42.630 2.176 -61.333 1.00 90.38 85 LYS A CA 1
ATOM 650 C C . LYS A 1 85 ? 41.529 3.097 -60.809 1.00 90.38 85 LYS A C 1
ATOM 652 O O . LYS A 1 85 ? 41.364 3.191 -59.594 1.00 90.38 85 LYS A O 1
ATOM 657 N N . LEU A 1 86 ? 40.798 3.783 -61.686 1.00 93.38 86 LEU A N 1
ATOM 658 C CA . LEU A 1 86 ? 39.758 4.734 -61.290 1.00 93.38 86 LEU A CA 1
ATOM 659 C C . LEU A 1 86 ? 38.591 4.038 -60.569 1.00 93.38 86 LEU A C 1
ATOM 661 O O . LEU A 1 86 ? 38.269 4.484 -59.472 1.00 93.38 86 LEU A O 1
ATOM 665 N N . PRO A 1 87 ? 38.018 2.918 -61.059 1.00 92.19 87 PRO A N 1
ATOM 666 C CA . PRO A 1 87 ? 36.956 2.220 -60.336 1.00 92.19 87 PRO A CA 1
ATOM 667 C C . PRO A 1 87 ? 37.426 1.658 -58.998 1.00 92.19 87 PRO A C 1
ATOM 669 O O . PRO A 1 87 ? 36.658 1.660 -58.048 1.00 92.19 87 PRO A O 1
ATOM 672 N N . ALA A 1 88 ? 38.685 1.215 -58.895 1.00 88.88 88 ALA A N 1
ATOM 673 C CA . ALA A 1 88 ? 39.240 0.732 -57.633 1.00 88.88 88 ALA A CA 1
ATOM 674 C C . ALA A 1 88 ? 39.324 1.852 -56.583 1.00 88.88 88 ALA A C 1
ATOM 676 O O . ALA A 1 88 ? 38.881 1.649 -55.459 1.00 88.88 88 ALA A O 1
ATOM 677 N N . ARG A 1 89 ? 39.818 3.042 -56.962 1.00 92.44 89 ARG A N 1
ATOM 678 C CA . ARG A 1 89 ? 39.864 4.219 -56.074 1.00 92.44 89 ARG A CA 1
ATOM 679 C C . ARG A 1 89 ? 38.480 4.763 -55.727 1.00 92.44 89 ARG A C 1
ATOM 681 O O . ARG A 1 89 ? 38.226 5.096 -54.578 1.00 92.44 89 ARG A O 1
ATOM 688 N N . VAL A 1 90 ? 37.582 4.840 -56.708 1.00 95.19 90 VAL A N 1
ATOM 689 C CA . VAL A 1 90 ? 36.195 5.263 -56.471 1.00 95.19 90 VAL A CA 1
ATOM 690 C C . VAL A 1 90 ? 35.502 4.269 -55.545 1.00 95.19 90 VAL A C 1
ATOM 692 O O . VAL A 1 90 ? 34.814 4.684 -54.626 1.00 95.19 90 VAL A O 1
ATOM 695 N N . LYS A 1 91 ? 35.722 2.963 -55.726 1.00 94.69 91 LYS A N 1
ATOM 696 C CA . LYS A 1 91 ? 35.148 1.934 -54.858 1.00 94.69 91 LYS A CA 1
ATOM 697 C C . LYS A 1 91 ? 35.662 2.034 -53.425 1.00 94.69 91 LYS A C 1
ATOM 699 O O . LYS A 1 91 ? 34.847 1.975 -52.518 1.00 94.69 91 LYS A O 1
ATOM 704 N N . THR A 1 92 ? 36.968 2.206 -53.206 1.00 93.31 92 THR A N 1
ATOM 705 C CA . THR A 1 92 ? 37.505 2.347 -51.840 1.00 93.31 92 THR A CA 1
ATOM 706 C C . THR A 1 92 ? 36.924 3.566 -51.134 1.00 93.31 92 THR A C 1
ATOM 708 O O . THR A 1 92 ? 36.483 3.443 -49.997 1.00 93.31 92 THR A O 1
ATOM 711 N N . GLU A 1 93 ? 36.839 4.699 -51.832 1.00 95.44 93 GLU A N 1
ATOM 712 C CA . GLU A 1 93 ? 36.267 5.930 -51.280 1.00 95.44 93 GLU A CA 1
ATOM 713 C C . GLU A 1 93 ? 34.765 5.779 -50.991 1.00 95.44 93 GLU A C 1
ATOM 715 O O . GLU A 1 93 ? 34.278 6.157 -49.930 1.00 95.44 93 GLU A O 1
ATOM 720 N N . VAL A 1 94 ? 34.017 5.163 -51.913 1.00 96.00 94 VAL A N 1
ATOM 721 C CA . VAL A 1 94 ? 32.588 4.871 -51.730 1.00 96.00 94 VAL A CA 1
ATOM 722 C C . VAL A 1 94 ? 32.372 3.909 -50.560 1.00 96.00 94 VAL A C 1
ATOM 724 O O . VAL A 1 94 ? 31.455 4.116 -49.769 1.00 96.00 94 VAL A O 1
ATOM 727 N N . ASP A 1 95 ? 33.215 2.888 -50.405 1.00 94.62 95 ASP A N 1
ATOM 728 C CA . ASP A 1 95 ? 33.143 1.950 -49.283 1.00 94.62 95 ASP A CA 1
ATOM 729 C C . ASP A 1 95 ? 33.440 2.652 -47.945 1.00 94.62 95 ASP A C 1
ATOM 731 O O . ASP A 1 95 ? 32.789 2.365 -46.941 1.00 94.62 95 ASP A O 1
ATOM 735 N N . GLU A 1 96 ? 34.385 3.594 -47.908 1.00 95.62 96 GLU A N 1
ATOM 736 C CA . GLU A 1 96 ? 34.677 4.413 -46.724 1.00 95.62 96 GLU A CA 1
ATOM 737 C C . GLU A 1 96 ? 33.526 5.362 -46.374 1.00 95.62 96 GLU A C 1
ATOM 739 O O . GLU A 1 96 ? 33.082 5.382 -45.223 1.00 95.62 96 GLU A O 1
ATOM 744 N N . LEU A 1 97 ? 32.965 6.062 -47.363 1.00 95.94 97 LEU A N 1
ATOM 745 C CA . LEU A 1 97 ? 31.783 6.907 -47.181 1.00 95.94 97 LEU A CA 1
ATOM 746 C C . LEU A 1 97 ? 30.572 6.100 -46.697 1.00 95.94 97 LEU A C 1
ATOM 748 O O . LEU A 1 97 ? 29.852 6.543 -45.802 1.00 95.94 97 LEU A O 1
ATOM 752 N N . ASN A 1 98 ? 30.363 4.897 -47.235 1.00 95.69 98 ASN A N 1
ATOM 753 C CA . ASN A 1 98 ? 29.285 4.012 -46.800 1.00 95.69 98 ASN A CA 1
ATOM 754 C C . ASN A 1 98 ? 29.471 3.560 -45.342 1.00 95.69 98 ASN A C 1
ATOM 756 O O . ASN A 1 98 ? 28.504 3.562 -44.581 1.00 95.69 98 ASN A O 1
ATOM 760 N N . ARG A 1 99 ? 30.702 3.238 -44.917 1.00 95.69 99 ARG A N 1
ATOM 761 C CA . ARG A 1 99 ? 31.004 2.912 -43.508 1.00 95.69 99 ARG A CA 1
ATOM 762 C C . ARG A 1 99 ? 30.766 4.102 -42.581 1.00 95.69 99 ARG A C 1
ATOM 764 O O . ARG A 1 99 ? 30.167 3.929 -41.522 1.00 95.69 99 ARG A O 1
ATOM 771 N N . ALA A 1 100 ? 31.204 5.297 -42.975 1.00 95.75 100 ALA A N 1
ATOM 772 C CA . ALA A 1 100 ? 30.988 6.515 -42.198 1.00 95.75 100 ALA A CA 1
ATOM 773 C C . ALA A 1 100 ? 29.490 6.831 -42.053 1.00 95.75 100 ALA A C 1
ATOM 775 O O . ALA A 1 100 ? 29.024 7.144 -40.958 1.00 95.75 100 ALA A O 1
ATOM 776 N N . ARG A 1 101 ? 28.717 6.667 -43.133 1.00 96.75 101 ARG A N 1
ATOM 777 C CA . ARG A 1 101 ? 27.262 6.853 -43.126 1.00 96.75 101 ARG A CA 1
ATOM 778 C C . ARG A 1 101 ? 26.547 5.846 -42.227 1.00 96.75 101 ARG A C 1
ATOM 780 O O . ARG A 1 101 ? 25.625 6.222 -41.509 1.00 96.75 101 ARG A O 1
ATOM 787 N N . GLU A 1 102 ? 26.970 4.585 -42.235 1.00 96.06 102 GLU A N 1
ATOM 788 C CA . GLU A 1 102 ? 26.404 3.576 -41.336 1.00 96.06 102 GLU A CA 1
ATOM 789 C C . GLU A 1 102 ? 26.708 3.900 -39.867 1.00 96.06 102 GLU A C 1
ATOM 791 O O . GLU A 1 102 ? 25.811 3.868 -39.024 1.00 96.06 102 GLU A O 1
ATOM 796 N N . ALA A 1 103 ? 27.940 4.319 -39.558 1.00 95.94 103 ALA A N 1
ATOM 797 C CA . ALA A 1 103 ? 28.296 4.771 -38.215 1.00 95.94 103 ALA A CA 1
ATOM 798 C C . ALA A 1 103 ? 27.442 5.974 -37.769 1.00 95.94 103 ALA A C 1
ATOM 800 O O . ALA A 1 103 ? 26.957 6.009 -36.636 1.00 95.94 103 ALA A O 1
ATOM 801 N N . GLU A 1 104 ? 27.192 6.930 -38.666 1.00 96.56 104 GLU A N 1
ATOM 802 C CA . GLU A 1 104 ? 26.319 8.073 -38.397 1.00 96.56 104 GLU A CA 1
ATOM 803 C C . GLU A 1 104 ? 24.874 7.637 -38.101 1.00 96.56 104 GLU A C 1
ATOM 805 O O . GLU A 1 104 ? 24.258 8.126 -37.149 1.00 96.56 104 GLU A O 1
ATOM 810 N N . ASN A 1 105 ? 24.337 6.685 -38.869 1.00 96.44 105 ASN A N 1
ATOM 811 C CA . ASN A 1 105 ? 23.001 6.134 -38.640 1.00 96.44 105 ASN A CA 1
ATOM 812 C C . ASN A 1 105 ? 22.895 5.463 -37.264 1.00 96.44 105 ASN A C 1
ATOM 814 O O . ASN A 1 105 ? 21.919 5.690 -36.544 1.00 96.44 105 ASN A O 1
ATOM 818 N N . VAL A 1 106 ? 23.912 4.695 -36.861 1.00 97.25 106 VAL A N 1
ATOM 819 C CA . VAL A 1 106 ? 23.970 4.054 -35.538 1.00 97.25 106 VAL A CA 1
ATOM 820 C C . VAL A 1 106 ? 24.007 5.097 -34.422 1.00 97.25 106 VAL A C 1
ATOM 822 O O . VAL A 1 106 ? 23.250 4.991 -33.455 1.00 97.25 106 VAL A O 1
ATOM 825 N N . VAL A 1 107 ? 24.833 6.138 -34.554 1.00 97.69 107 VAL A N 1
ATOM 826 C CA . VAL A 1 107 ? 24.905 7.225 -33.565 1.00 97.69 107 VAL A CA 1
ATOM 827 C C . VAL A 1 107 ? 23.571 7.965 -33.469 1.00 97.69 107 VAL A C 1
ATOM 829 O O . VAL A 1 107 ? 23.098 8.228 -32.364 1.00 97.69 107 VAL A O 1
ATOM 832 N N . LYS A 1 108 ? 22.910 8.243 -34.598 1.00 97.19 108 LYS A N 1
ATOM 833 C CA . LYS A 1 108 ? 21.570 8.848 -34.625 1.00 97.19 108 LYS A CA 1
ATOM 834 C C . LYS A 1 108 ? 20.542 7.963 -33.924 1.00 97.19 108 LYS A C 1
ATOM 836 O O . LYS A 1 108 ? 19.813 8.453 -33.060 1.00 97.19 108 LYS A O 1
ATOM 841 N N . ALA A 1 109 ? 20.521 6.666 -34.225 1.00 97.19 109 ALA A N 1
ATOM 842 C CA . ALA A 1 109 ? 19.628 5.714 -33.574 1.00 97.19 109 ALA A CA 1
ATOM 843 C C . ALA A 1 109 ? 19.871 5.667 -32.056 1.00 97.19 109 ALA A C 1
ATOM 845 O O . ALA A 1 109 ? 18.928 5.794 -31.273 1.00 97.19 109 ALA A O 1
ATOM 846 N N . ASN A 1 110 ? 21.128 5.586 -31.621 1.00 97.94 110 ASN A N 1
ATOM 847 C CA . ASN A 1 110 ? 21.484 5.600 -30.203 1.00 97.94 110 ASN A CA 1
ATOM 848 C C . ASN A 1 110 ? 21.083 6.912 -29.523 1.00 97.94 110 ASN A C 1
ATOM 850 O O . ASN A 1 110 ? 20.490 6.880 -28.450 1.00 97.94 110 ASN A O 1
ATOM 854 N N . ASN A 1 111 ? 21.307 8.057 -30.168 1.00 97.75 111 ASN A N 1
ATOM 855 C CA . ASN A 1 111 ? 20.894 9.355 -29.645 1.00 97.75 111 ASN A CA 1
ATOM 856 C C . ASN A 1 111 ? 19.369 9.438 -29.467 1.00 97.75 111 ASN A C 1
ATOM 858 O O . ASN A 1 111 ? 18.892 9.907 -28.439 1.00 97.75 111 ASN A O 1
ATOM 862 N N . THR A 1 112 ? 18.580 8.937 -30.425 1.00 97.19 112 THR A N 1
ATOM 863 C CA . THR A 1 112 ? 17.112 8.898 -30.272 1.00 97.19 112 THR A CA 1
ATOM 864 C C . THR A 1 112 ? 16.666 7.983 -29.131 1.00 97.19 112 THR A C 1
ATOM 866 O O . THR A 1 112 ? 15.771 8.354 -28.373 1.00 97.19 112 THR A O 1
ATOM 869 N N . ARG A 1 113 ? 17.325 6.830 -28.945 1.00 97.81 113 ARG A N 1
ATOM 870 C CA . ARG A 1 113 ? 17.064 5.917 -27.820 1.00 97.81 113 ARG A CA 1
ATOM 871 C C . ARG A 1 113 ? 17.393 6.566 -26.480 1.00 97.81 113 ARG A C 1
ATOM 873 O O . ARG A 1 113 ? 16.579 6.487 -25.567 1.00 97.81 113 ARG A O 1
ATOM 880 N N . ILE A 1 114 ? 18.539 7.240 -26.383 1.00 98.12 114 ILE A N 1
ATOM 881 C CA . ILE A 1 114 ? 18.958 7.964 -25.176 1.00 98.12 114 ILE A CA 1
ATOM 882 C C . ILE A 1 114 ? 17.968 9.084 -24.862 1.00 98.12 114 ILE A C 1
ATOM 884 O O . ILE A 1 114 ? 17.515 9.183 -23.730 1.00 98.12 114 ILE A O 1
ATOM 888 N N . LYS A 1 115 ? 17.561 9.878 -25.859 1.00 98.00 115 LYS A N 1
ATOM 889 C CA . LYS A 1 115 ? 16.560 10.938 -25.671 1.00 98.00 115 LYS A CA 1
ATOM 890 C C . LYS A 1 115 ? 15.222 10.393 -25.182 1.00 98.00 115 LYS A C 1
ATOM 892 O O . LYS A 1 115 ? 14.621 10.984 -24.292 1.00 98.00 115 LYS A O 1
ATOM 897 N N . LYS A 1 116 ? 14.768 9.263 -25.734 1.00 97.56 116 LYS A N 1
ATOM 898 C CA . LYS A 1 116 ? 13.547 8.599 -25.269 1.00 97.56 116 LYS A CA 1
ATOM 899 C C . LYS A 1 116 ? 13.693 8.126 -23.820 1.00 97.56 116 LYS A C 1
ATOM 901 O O . LYS A 1 116 ? 12.865 8.480 -22.995 1.00 97.56 116 LYS A O 1
ATOM 906 N N . ALA A 1 117 ? 14.773 7.412 -23.501 1.00 97.62 117 ALA A N 1
ATOM 907 C CA . ALA A 1 117 ? 15.040 6.948 -22.141 1.00 97.62 117 ALA A CA 1
ATOM 908 C C . ALA A 1 117 ? 15.137 8.116 -21.143 1.00 97.62 117 ALA A C 1
ATOM 910 O O . ALA A 1 117 ? 14.615 8.035 -20.038 1.00 97.62 117 ALA A O 1
ATOM 911 N N . GLN A 1 118 ? 15.753 9.229 -21.544 1.00 97.31 118 GLN A N 1
ATOM 912 C CA . GLN A 1 118 ? 15.822 10.441 -20.737 1.00 97.31 118 GLN A CA 1
ATOM 913 C C . GLN A 1 118 ? 14.431 11.045 -20.503 1.00 97.31 118 GLN A C 1
ATOM 915 O O . GLN A 1 118 ? 14.125 11.424 -19.377 1.00 97.31 118 GLN A O 1
ATOM 920 N N . ALA A 1 119 ? 13.581 11.113 -21.531 1.00 97.75 119 ALA A N 1
ATOM 921 C CA . ALA A 1 119 ? 12.205 11.583 -21.381 1.00 97.75 119 ALA A CA 1
ATOM 922 C C . ALA A 1 119 ? 11.395 10.678 -20.437 1.00 97.75 119 ALA A C 1
ATOM 924 O O . ALA A 1 119 ? 10.693 11.178 -19.561 1.00 97.75 119 ALA A O 1
ATOM 925 N N . ASP A 1 120 ? 11.548 9.358 -20.557 1.00 97.69 120 ASP A N 1
ATOM 926 C CA . ASP A 1 120 ? 10.890 8.385 -19.682 1.00 97.69 120 ASP A CA 1
ATOM 927 C C . ASP A 1 120 ? 11.340 8.554 -18.217 1.00 97.69 120 ASP A C 1
ATOM 929 O O . ASP A 1 120 ? 10.505 8.572 -17.310 1.00 97.69 120 ASP A O 1
ATOM 933 N N . LEU A 1 121 ? 12.642 8.761 -17.979 1.00 98.25 121 LEU A N 1
ATOM 934 C CA . LEU A 1 121 ? 13.189 9.034 -16.644 1.00 98.25 121 LEU A CA 1
ATOM 935 C C . LEU A 1 121 ? 12.698 10.365 -16.066 1.00 98.25 121 LEU A C 1
ATOM 937 O O . LEU A 1 121 ? 12.390 10.431 -14.879 1.00 98.25 121 LEU A O 1
ATOM 941 N N . ILE A 1 122 ? 12.589 11.416 -16.884 1.00 98.00 122 ILE A N 1
ATOM 942 C CA . ILE A 1 122 ? 12.037 12.707 -16.449 1.00 98.00 122 ILE A CA 1
ATOM 943 C C . ILE A 1 122 ? 10.570 12.543 -16.040 1.00 98.00 122 ILE A C 1
ATOM 945 O O . ILE A 1 122 ? 10.180 13.016 -14.976 1.00 98.00 122 ILE A O 1
ATOM 949 N N . ASN A 1 123 ? 9.773 11.825 -16.832 1.00 97.62 123 ASN A N 1
ATOM 950 C CA . ASN A 1 123 ? 8.372 11.559 -16.507 1.00 97.62 123 ASN A CA 1
ATOM 951 C C . ASN A 1 123 ? 8.227 10.750 -15.211 1.00 97.62 123 ASN A C 1
ATOM 953 O O . ASN A 1 123 ? 7.344 11.032 -14.400 1.00 97.62 123 ASN A O 1
ATOM 957 N N . LEU A 1 124 ? 9.096 9.756 -15.000 1.00 98.06 124 LEU A N 1
ATOM 958 C CA . LEU A 1 124 ? 9.103 8.968 -13.770 1.00 98.06 124 LEU A CA 1
ATOM 959 C C . LEU A 1 124 ? 9.497 9.817 -12.558 1.00 98.06 124 LEU A C 1
ATOM 961 O O . LEU A 1 124 ? 8.830 9.735 -11.532 1.00 98.06 124 LEU A O 1
ATOM 965 N N . ARG A 1 125 ? 10.530 10.659 -12.693 1.00 98.06 125 ARG A N 1
ATOM 966 C CA . ARG A 1 125 ? 10.941 11.606 -11.651 1.00 98.06 125 ARG A CA 1
ATOM 967 C C . ARG A 1 125 ? 9.775 12.504 -11.250 1.00 98.06 125 ARG A C 1
ATOM 969 O O . ARG A 1 125 ? 9.455 12.562 -10.072 1.00 98.06 125 ARG A O 1
ATOM 976 N N . VAL A 1 126 ? 9.128 13.157 -12.218 1.00 98.06 126 VAL A N 1
ATOM 977 C CA . VAL A 1 126 ? 8.003 14.066 -11.947 1.00 98.06 126 VAL A CA 1
ATOM 978 C C . VAL A 1 126 ? 6.870 13.327 -11.234 1.00 98.06 126 VAL A C 1
ATOM 980 O O . VAL A 1 126 ? 6.329 13.836 -10.260 1.00 98.06 126 VAL A O 1
ATOM 983 N N . ARG A 1 127 ? 6.548 12.095 -11.651 1.00 98.25 127 ARG A N 1
ATOM 984 C CA . ARG A 1 127 ? 5.545 11.269 -10.960 1.00 98.25 127 ARG A CA 1
ATOM 985 C C . ARG A 1 127 ? 5.932 10.990 -9.507 1.00 98.25 127 ARG A C 1
ATOM 987 O O . ARG A 1 127 ? 5.107 11.181 -8.619 1.00 98.25 127 ARG A O 1
ATOM 994 N N . MET A 1 128 ? 7.166 10.553 -9.268 1.00 97.62 128 MET A N 1
ATOM 995 C CA . MET A 1 128 ? 7.656 10.279 -7.915 1.00 97.62 128 MET A CA 1
ATOM 996 C C . MET A 1 128 ? 7.640 11.539 -7.045 1.00 97.62 128 MET A C 1
ATOM 998 O O . MET A 1 128 ? 7.244 11.469 -5.890 1.00 97.62 128 MET A O 1
ATOM 1002 N N . GLU A 1 129 ? 8.009 12.696 -7.597 1.00 97.25 129 GLU A N 1
ATOM 1003 C CA . GLU A 1 129 ? 7.948 13.978 -6.888 1.00 97.25 129 GLU A CA 1
ATOM 1004 C C . GLU A 1 129 ? 6.509 14.324 -6.484 1.00 97.25 129 GLU A C 1
ATOM 1006 O O . GLU A 1 129 ? 6.268 14.618 -5.316 1.00 97.25 129 GLU A O 1
ATOM 1011 N N . THR A 1 130 ? 5.534 14.172 -7.389 1.00 97.38 130 THR A N 1
ATOM 1012 C CA . THR A 1 130 ? 4.116 14.399 -7.050 1.00 97.38 130 THR A CA 1
ATOM 1013 C C . THR A 1 130 ? 3.583 13.421 -5.998 1.00 97.38 130 THR A C 1
ATOM 1015 O O . THR A 1 130 ? 2.762 13.793 -5.162 1.00 97.38 130 THR A O 1
ATOM 1018 N N . GLU A 1 131 ? 4.052 12.170 -6.006 1.00 97.75 131 GLU A N 1
ATOM 1019 C CA . GLU A 1 131 ? 3.667 11.165 -5.010 1.00 97.75 131 GLU A CA 1
ATOM 1020 C C . GLU A 1 131 ? 4.265 11.484 -3.633 1.00 97.75 131 GLU A C 1
ATOM 1022 O O . GLU A 1 131 ? 3.567 11.409 -2.623 1.00 97.75 131 GLU A O 1
ATOM 1027 N N . ILE A 1 132 ? 5.528 11.920 -3.589 1.00 97.12 132 ILE A N 1
ATOM 1028 C CA . ILE A 1 132 ? 6.180 12.385 -2.359 1.00 97.12 132 ILE A CA 1
ATOM 1029 C C . ILE A 1 132 ? 5.439 13.597 -1.785 1.00 97.12 132 ILE A C 1
ATOM 1031 O O . ILE A 1 132 ? 5.166 13.628 -0.586 1.00 97.12 132 ILE A O 1
ATOM 1035 N N . GLU A 1 133 ? 5.068 14.572 -2.617 1.00 97.31 133 GLU A N 1
ATOM 1036 C CA . GLU A 1 133 ? 4.293 15.741 -2.181 1.00 97.31 133 GLU A CA 1
ATOM 1037 C C . GLU A 1 133 ? 2.934 15.340 -1.587 1.00 97.31 133 GLU A C 1
ATOM 1039 O O . GLU A 1 133 ? 2.551 15.837 -0.524 1.00 97.31 133 GLU A O 1
ATOM 1044 N N . ALA A 1 134 ? 2.233 14.389 -2.213 1.00 97.31 134 ALA A N 1
ATOM 1045 C CA . ALA A 1 134 ? 0.974 13.862 -1.692 1.00 97.31 134 ALA A CA 1
ATOM 1046 C C . ALA A 1 134 ? 1.152 13.153 -0.337 1.00 97.31 134 ALA A C 1
ATOM 1048 O O . ALA A 1 134 ? 0.350 13.356 0.578 1.00 97.31 134 ALA A O 1
ATOM 1049 N N . LEU A 1 135 ? 2.217 12.360 -0.179 1.00 96.94 135 LEU A N 1
ATOM 1050 C CA . LEU A 1 135 ? 2.533 11.693 1.087 1.00 96.94 135 LEU A CA 1
ATOM 1051 C C . LEU A 1 135 ? 2.866 12.695 2.197 1.00 96.94 135 LEU A C 1
ATOM 1053 O O . LEU A 1 135 ? 2.397 12.524 3.320 1.00 96.94 135 LEU A O 1
ATOM 1057 N N . ILE A 1 136 ? 3.611 13.761 1.891 1.00 97.31 136 ILE A N 1
ATOM 1058 C CA . ILE A 1 136 ? 3.913 14.835 2.851 1.00 97.31 136 ILE A CA 1
ATOM 1059 C C . ILE A 1 136 ? 2.626 15.537 3.305 1.00 97.31 136 ILE A C 1
ATOM 1061 O O . ILE A 1 136 ? 2.468 15.811 4.497 1.00 97.31 136 ILE A O 1
ATOM 1065 N N . ALA A 1 137 ? 1.693 15.804 2.385 1.00 96.88 137 ALA A N 1
ATOM 1066 C CA . ALA A 1 137 ? 0.405 16.411 2.717 1.00 96.88 137 ALA A CA 1
ATOM 1067 C C . ALA A 1 137 ? -0.442 15.505 3.629 1.00 96.88 137 ALA A C 1
ATOM 1069 O O . ALA A 1 137 ? -0.982 15.969 4.636 1.00 96.88 137 ALA A O 1
ATOM 1070 N N . LEU A 1 138 ? -0.510 14.205 3.322 1.00 97.31 138 LEU A N 1
ATOM 1071 C CA . LEU A 1 138 ? -1.232 13.230 4.143 1.00 97.31 138 LEU A CA 1
ATOM 1072 C C . LEU A 1 138 ? -0.604 13.080 5.537 1.00 97.31 138 LEU A C 1
ATOM 1074 O O . LEU A 1 138 ? -1.306 13.024 6.542 1.00 97.31 138 LEU A O 1
ATOM 1078 N N . ASP A 1 139 ? 0.721 13.051 5.616 1.00 96.62 139 ASP A N 1
ATOM 1079 C CA . ASP A 1 139 ? 1.465 12.983 6.873 1.00 96.62 139 ASP A CA 1
ATOM 1080 C C . ASP A 1 139 ? 1.277 14.255 7.725 1.00 96.62 139 ASP A C 1
ATOM 1082 O O . ASP A 1 139 ? 1.119 14.178 8.944 1.00 96.62 139 ASP A O 1
ATOM 1086 N N . ALA A 1 140 ? 1.189 15.435 7.100 1.00 96.38 140 ALA A N 1
ATOM 1087 C CA . ALA A 1 140 ? 0.800 16.664 7.790 1.00 96.38 140 ALA A CA 1
ATOM 1088 C C . ALA A 1 140 ? -0.627 16.576 8.362 1.00 96.38 140 ALA A C 1
ATOM 1090 O O . ALA A 1 140 ? -0.821 16.865 9.543 1.00 96.38 140 ALA A O 1
ATOM 1091 N N . GLN A 1 141 ? -1.595 16.096 7.575 1.00 96.62 141 GLN A N 1
ATOM 1092 C CA . GLN A 1 141 ? -2.967 15.872 8.043 1.00 96.62 141 GLN A CA 1
ATOM 1093 C C . GLN A 1 141 ? -3.015 14.876 9.214 1.00 96.62 141 GLN A C 1
ATOM 1095 O O . GLN A 1 141 ? -3.701 15.118 10.208 1.00 96.62 141 GLN A O 1
ATOM 1100 N N . ASN A 1 142 ? -2.256 13.782 9.133 1.00 93.56 142 ASN A N 1
ATOM 1101 C CA . ASN A 1 142 ? -2.162 12.790 10.202 1.00 93.56 142 ASN A CA 1
ATOM 1102 C C . ASN A 1 142 ? -1.551 13.386 11.472 1.00 93.56 142 ASN A C 1
ATOM 1104 O O . ASN A 1 142 ? -2.074 13.160 12.559 1.00 93.56 142 ASN A O 1
ATOM 1108 N N . ARG A 1 143 ? -0.487 14.190 11.360 1.00 93.31 143 ARG A N 1
ATOM 1109 C CA . ARG A 1 143 ? 0.093 14.903 12.509 1.00 93.31 143 ARG A CA 1
ATOM 1110 C C . ARG A 1 143 ? -0.892 15.867 13.154 1.00 93.31 143 ARG A C 1
ATOM 1112 O O . ARG A 1 143 ? -0.944 15.939 14.378 1.00 93.31 143 ARG A O 1
ATOM 1119 N N . GLU A 1 144 ? -1.666 16.604 12.364 1.00 92.69 144 GLU A N 1
ATOM 1120 C CA . GLU A 1 144 ? -2.705 17.492 12.892 1.00 92.69 144 GLU A CA 1
ATOM 1121 C C . GLU A 1 144 ? -3.811 16.717 13.607 1.00 92.69 144 GLU A C 1
ATOM 1123 O O . GLU A 1 144 ? -4.254 17.128 14.680 1.00 92.69 144 GLU A O 1
ATOM 1128 N N . TRP A 1 145 ? -4.243 15.591 13.036 1.00 92.44 145 TRP A N 1
ATOM 1129 C CA . TRP A 1 145 ? -5.225 14.702 13.653 1.00 92.44 145 TRP A CA 1
ATOM 1130 C C . TRP A 1 145 ? -4.701 14.109 14.962 1.00 92.44 145 TRP A C 1
ATOM 1132 O O . TRP A 1 145 ? -5.395 14.156 15.975 1.00 92.44 145 TRP A O 1
ATOM 1142 N N . ILE A 1 146 ? -3.447 13.641 14.973 1.00 90.19 146 ILE A N 1
ATOM 1143 C CA . ILE A 1 146 ? -2.781 13.168 16.187 1.00 90.19 146 ILE A CA 1
ATOM 1144 C C . ILE A 1 146 ? -2.719 14.296 17.203 1.00 90.19 146 ILE A C 1
ATOM 1146 O O . ILE A 1 146 ? -3.124 14.068 18.323 1.00 90.19 146 ILE A O 1
ATOM 1150 N N . LYS A 1 147 ? -2.294 15.511 16.840 1.00 88.81 147 LYS A N 1
ATOM 1151 C CA . LYS A 1 147 ? -2.214 16.633 17.786 1.00 88.81 147 LYS A CA 1
ATOM 1152 C C . LYS A 1 147 ? -3.562 16.939 18.442 1.00 88.81 147 LYS A C 1
ATOM 1154 O O . LYS A 1 147 ? -3.585 17.223 19.633 1.00 88.81 147 LYS A O 1
ATOM 1159 N N . LYS A 1 148 ? -4.661 16.888 17.681 1.00 87.56 148 LYS A N 1
ATOM 1160 C CA . LYS A 1 148 ? -6.021 17.064 18.217 1.00 87.56 148 LYS A CA 1
ATOM 1161 C C . LYS A 1 148 ? -6.344 15.957 19.224 1.00 87.56 148 LYS A C 1
ATOM 1163 O O . LYS A 1 148 ? -6.618 16.249 20.377 1.00 87.56 148 LYS A O 1
ATOM 1168 N N . ASN A 1 149 ? -6.169 14.701 18.829 1.00 83.62 149 ASN A N 1
ATOM 1169 C CA . ASN A 1 149 ? -6.570 13.558 19.651 1.00 83.62 149 ASN A CA 1
ATOM 1170 C C . ASN A 1 149 ? -5.599 13.237 20.799 1.00 83.62 149 ASN A C 1
ATOM 1172 O O . ASN A 1 149 ? -5.982 12.649 21.804 1.00 83.62 149 ASN A O 1
ATOM 1176 N N . SER A 1 150 ? -4.322 13.583 20.656 1.00 74.44 150 SER A N 1
ATOM 1177 C CA . SER A 1 150 ? -3.297 13.392 21.678 1.00 74.44 150 SER A CA 1
ATOM 1178 C C . SER A 1 150 ? -3.316 14.513 22.707 1.00 74.44 150 SER A C 1
ATOM 1180 O O . SER A 1 150 ? -2.892 14.278 23.830 1.00 74.44 150 SER A O 1
ATOM 1182 N N . ALA A 1 151 ? -3.775 15.719 22.345 1.00 64.75 151 ALA A N 1
ATOM 1183 C CA . ALA A 1 151 ? -4.070 16.764 23.324 1.00 64.75 151 ALA A CA 1
ATOM 1184 C C . ALA A 1 151 ? -5.208 16.304 24.245 1.00 64.75 151 ALA A C 1
ATOM 1186 O O . ALA A 1 151 ? -5.040 16.322 25.462 1.00 64.75 151 ALA A O 1
ATOM 1187 N N . ASP A 1 152 ? -6.271 15.738 23.664 1.00 61.50 152 ASP A N 1
ATOM 1188 C CA . ASP A 1 152 ? -7.367 15.124 24.423 1.00 61.50 152 ASP A CA 1
ATOM 1189 C C . ASP A 1 152 ? -6.882 13.960 25.320 1.00 61.50 152 ASP A C 1
ATOM 1191 O O . ASP A 1 152 ? -7.415 13.745 26.406 1.00 61.50 152 ASP A O 1
ATOM 1195 N N . ALA A 1 153 ? -5.831 13.234 24.914 1.00 59.00 153 ALA A N 1
ATOM 1196 C CA . ALA A 1 153 ? -5.227 12.153 25.704 1.00 59.00 153 ALA A CA 1
ATOM 1197 C C . ALA A 1 153 ? -4.179 12.614 26.741 1.00 59.00 153 ALA A C 1
ATOM 1199 O O . ALA A 1 153 ? -3.879 11.870 27.669 1.00 59.00 153 ALA A O 1
ATOM 1200 N N . SER A 1 154 ? -3.591 13.802 26.577 1.00 58.12 154 SER A N 1
ATOM 1201 C CA . SER A 1 154 ? -2.569 14.378 27.469 1.00 58.12 154 SER A CA 1
ATOM 1202 C C . SER A 1 154 ? -3.194 15.055 28.689 1.00 58.12 154 SER A C 1
ATOM 1204 O O . SER A 1 154 ? -2.627 15.001 29.779 1.00 58.12 154 SER A O 1
ATOM 1206 N N . ASP A 1 155 ? -4.357 15.685 28.507 1.00 55.81 155 ASP A N 1
ATOM 1207 C CA . ASP A 1 155 ? -5.117 16.313 29.595 1.00 55.81 155 ASP A CA 1
ATOM 1208 C C . ASP A 1 155 ? -5.947 15.287 30.391 1.00 55.81 155 ASP A C 1
ATOM 1210 O O . ASP A 1 155 ? -6.343 15.539 31.532 1.00 55.81 155 ASP A O 1
ATOM 1214 N N . ALA A 1 156 ? -6.155 14.090 29.832 1.00 55.56 156 ALA A N 1
ATOM 1215 C CA . ALA A 1 156 ? -6.667 12.932 30.550 1.00 55.56 156 ALA A CA 1
ATOM 1216 C C . ALA A 1 156 ? -5.524 12.287 31.349 1.00 55.56 156 ALA A C 1
ATOM 1218 O O . ALA A 1 156 ? -4.698 11.544 30.820 1.00 55.56 156 ALA A O 1
ATOM 1219 N N . ALA A 1 157 ? -5.458 12.599 32.642 1.00 52.53 157 ALA A N 1
ATOM 1220 C CA . ALA A 1 157 ? -4.517 11.984 33.569 1.00 52.53 157 ALA A CA 1
ATOM 1221 C C . ALA A 1 157 ? -4.453 10.445 33.390 1.00 52.53 157 ALA A C 1
ATOM 1223 O O . ALA A 1 157 ? -5.475 9.804 33.140 1.00 52.53 157 ALA A O 1
ATOM 1224 N N . PRO A 1 158 ? -3.282 9.804 33.583 1.00 53.91 158 PRO A N 1
ATOM 1225 C CA . PRO A 1 158 ? -3.110 8.355 33.429 1.00 53.91 158 PRO A CA 1
ATOM 1226 C C . PRO A 1 158 ? -3.758 7.555 34.579 1.00 53.91 158 PRO A C 1
ATOM 1228 O O . PRO A 1 158 ? -3.326 6.447 34.903 1.00 53.91 158 PRO A O 1
ATOM 1231 N N . ASN A 1 159 ? -4.770 8.112 35.250 1.00 50.06 159 ASN A N 1
ATOM 1232 C CA . ASN A 1 159 ? -5.407 7.532 36.419 1.00 50.06 159 ASN A CA 1
ATOM 1233 C C . ASN A 1 159 ? -6.734 6.850 36.059 1.00 50.06 159 ASN A C 1
ATOM 1235 O O . ASN A 1 159 ? -7.816 7.402 36.186 1.00 50.06 159 ASN A O 1
ATOM 1239 N N . SER A 1 160 ? -6.654 5.554 35.757 1.00 53.03 160 SER A N 1
ATOM 1240 C CA . SER A 1 160 ? -7.744 4.621 36.081 1.00 53.03 160 SER A CA 1
ATOM 1241 C C . SER A 1 160 ? -9.116 4.922 35.451 1.00 53.03 160 SER A C 1
ATOM 1243 O O . SER A 1 160 ? -10.153 4.545 36.003 1.00 53.03 160 SER A O 1
ATOM 1245 N N . THR A 1 161 ? -9.162 5.529 34.272 1.00 56.38 161 THR A N 1
ATOM 1246 C CA . THR A 1 161 ? -10.378 5.563 33.458 1.00 56.38 161 THR A CA 1
ATOM 1247 C C . THR A 1 161 ? -10.533 4.181 32.827 1.00 56.38 161 THR A C 1
ATOM 1249 O O . THR A 1 161 ? -10.141 3.943 31.686 1.00 56.38 161 THR A O 1
ATOM 1252 N N . SER A 1 162 ? -11.018 3.213 33.617 1.00 59.31 162 SER A N 1
ATOM 1253 C CA . SER A 1 162 ? -11.438 1.908 33.098 1.00 59.31 162 SER A CA 1
ATOM 1254 C C . SER A 1 162 ? -12.304 2.165 31.869 1.00 59.31 162 SER A C 1
ATOM 1256 O O . SER A 1 162 ? -13.184 3.028 31.925 1.00 59.31 162 SER A O 1
ATOM 1258 N N . ALA A 1 163 ? -12.062 1.435 30.777 1.00 62.31 163 ALA A N 1
ATOM 1259 C CA . ALA A 1 163 ? -12.750 1.599 29.490 1.00 62.31 163 ALA A CA 1
ATOM 1260 C C . ALA A 1 163 ? -14.291 1.682 29.609 1.00 62.31 163 ALA A C 1
ATOM 1262 O O . ALA A 1 163 ? -14.955 2.237 28.741 1.00 62.31 163 ALA A O 1
ATOM 1263 N N . LEU A 1 164 ? -14.840 1.181 30.719 1.00 58.81 164 LEU A N 1
ATOM 1264 C CA . LEU A 1 164 ? -16.237 1.271 31.136 1.00 58.81 164 LEU A CA 1
ATOM 1265 C C . LEU A 1 164 ? -16.782 2.696 31.323 1.00 58.81 164 LEU A C 1
ATOM 1267 O O . LEU A 1 164 ? -17.957 2.909 31.079 1.00 58.81 164 LEU A O 1
ATOM 1271 N N . SER A 1 165 ? -15.966 3.676 31.708 1.00 63.66 165 SER A N 1
ATOM 1272 C CA . SER A 1 165 ? -16.425 5.074 31.866 1.00 63.66 165 SER A CA 1
ATOM 1273 C C . SER A 1 165 ? -16.680 5.795 30.538 1.00 63.66 165 SER A C 1
ATOM 1275 O O . SER A 1 165 ? -17.360 6.811 30.512 1.00 63.66 165 SER A O 1
ATOM 1277 N N . TYR A 1 166 ? -16.192 5.248 29.421 1.00 62.81 166 TYR A N 1
ATOM 1278 C CA . TYR A 1 166 ? -16.572 5.712 28.083 1.00 62.81 166 TYR A CA 1
ATOM 1279 C C . TYR A 1 166 ? -17.900 5.105 27.607 1.00 62.81 166 TYR A C 1
ATOM 1281 O O . TYR A 1 166 ? -18.429 5.513 26.576 1.00 62.81 166 TYR A O 1
ATOM 1289 N N . LEU A 1 167 ? -18.431 4.117 28.334 1.00 66.19 167 LEU A N 1
ATOM 1290 C CA . LEU A 1 167 ? -19.672 3.412 28.031 1.00 66.19 167 LEU A CA 1
ATOM 1291 C C . LEU A 1 167 ? -20.728 3.756 29.087 1.00 66.19 167 LEU A C 1
ATOM 1293 O O . LEU A 1 167 ? -21.176 2.895 29.838 1.00 66.19 167 LEU A O 1
ATOM 1297 N N . GLU A 1 168 ? -21.122 5.025 29.147 1.00 73.25 168 GLU A N 1
ATOM 1298 C CA . GLU A 1 168 ? -22.294 5.435 29.921 1.00 73.25 168 GLU A CA 1
ATOM 1299 C C . GLU A 1 168 ? -23.570 5.163 29.114 1.00 73.25 168 GLU A C 1
ATOM 1301 O O . GLU A 1 168 ? -23.614 5.335 27.891 1.00 73.25 168 GLU A O 1
ATOM 1306 N N . ALA A 1 169 ? -24.630 4.715 29.788 1.00 78.50 169 ALA A N 1
ATOM 1307 C CA . ALA A 1 169 ? -25.928 4.575 29.143 1.00 78.50 169 ALA A CA 1
ATOM 1308 C C . ALA A 1 169 ? -26.468 5.939 28.677 1.00 78.50 169 ALA A C 1
ATOM 1310 O O . ALA A 1 169 ? -26.315 6.949 29.357 1.00 78.50 169 ALA A O 1
ATOM 1311 N N . GLU A 1 170 ? -27.221 5.950 27.571 1.00 78.88 170 GLU A N 1
ATOM 1312 C CA . GLU A 1 170 ? -27.844 7.160 26.997 1.00 78.88 170 GLU A CA 1
ATOM 1313 C C . GLU A 1 170 ? -28.761 7.917 27.984 1.00 78.88 170 GLU A C 1
ATOM 1315 O O . GLU A 1 170 ? -29.036 9.103 27.816 1.00 78.88 170 GLU A O 1
ATOM 1320 N N . SER A 1 171 ? -29.242 7.249 29.038 1.00 83.56 171 SER A N 1
ATOM 1321 C CA . SER A 1 171 ? -30.076 7.860 30.073 1.00 83.56 171 SER A CA 1
ATOM 1322 C C . SER A 1 171 ? -29.668 7.414 31.475 1.00 83.56 171 SER A C 1
ATOM 1324 O O . SER A 1 171 ? -29.219 6.286 31.676 1.00 83.56 171 SER A O 1
ATOM 1326 N N . VAL A 1 172 ? -29.938 8.268 32.469 1.00 85.94 172 VAL A N 1
ATOM 1327 C CA . VAL A 1 172 ? -29.686 7.990 33.897 1.00 85.94 172 VAL A CA 1
ATOM 1328 C C . VAL A 1 172 ? -30.405 6.718 34.365 1.00 85.94 172 VAL A C 1
ATOM 1330 O O . VAL A 1 172 ? -29.843 5.913 35.102 1.00 85.94 172 VAL A O 1
ATOM 1333 N N . VAL A 1 173 ? -31.637 6.489 33.895 1.00 88.12 173 VAL A N 1
ATOM 1334 C CA . VAL A 1 173 ? -32.392 5.264 34.214 1.00 88.12 173 VAL A CA 1
ATOM 1335 C C . VAL A 1 173 ? -31.784 4.044 33.507 1.00 88.12 173 VAL A C 1
ATOM 1337 O O . VAL A 1 173 ? -31.823 2.940 34.042 1.00 88.12 173 VAL A O 1
ATOM 1340 N N . GLY A 1 174 ? -31.189 4.235 32.326 1.00 88.31 174 GLY A N 1
ATOM 1341 C CA . GLY A 1 174 ? -30.461 3.198 31.597 1.00 88.31 174 GLY A CA 1
ATOM 1342 C C . GLY A 1 174 ? -29.231 2.742 32.369 1.00 88.31 174 GLY A C 1
ATOM 1343 O O . GLY A 1 174 ? -29.036 1.542 32.538 1.00 88.31 174 GLY A O 1
ATOM 1344 N N . GLN A 1 175 ? -28.475 3.695 32.919 1.00 89.62 175 GLN A N 1
ATOM 1345 C CA . GLN A 1 175 ? -27.311 3.401 33.750 1.00 89.62 175 GLN A CA 1
ATOM 1346 C C . GLN A 1 175 ? -27.732 2.637 35.005 1.00 89.62 175 GLN A C 1
ATOM 1348 O O . GLN A 1 175 ? -27.195 1.572 35.288 1.00 89.62 175 GLN A O 1
ATOM 1353 N N . GLN A 1 176 ? -28.797 3.097 35.670 1.00 90.88 176 GLN A N 1
ATOM 1354 C CA . GLN A 1 176 ? -29.362 2.406 36.826 1.00 90.88 176 GLN A CA 1
ATOM 1355 C C . GLN A 1 176 ? -29.766 0.955 36.505 1.00 90.88 176 GLN A C 1
ATOM 1357 O O . GLN A 1 176 ? -29.608 0.073 37.343 1.00 90.88 176 GLN A O 1
ATOM 1362 N N . VAL A 1 177 ? -30.301 0.673 35.312 1.00 91.69 177 VAL A N 1
ATOM 1363 C CA . VAL A 1 177 ? -30.622 -0.706 34.904 1.00 91.69 177 VAL A CA 1
ATOM 1364 C C . VAL A 1 177 ? -29.365 -1.548 34.709 1.00 91.69 177 VAL A C 1
ATOM 1366 O O . VAL A 1 177 ? -29.376 -2.713 35.102 1.00 91.69 177 VAL A O 1
ATOM 1369 N N . ILE A 1 178 ? -28.305 -0.989 34.124 1.00 90.75 178 ILE A N 1
ATOM 1370 C CA . ILE A 1 178 ? -27.025 -1.689 33.952 1.00 90.75 178 ILE A CA 1
ATOM 1371 C C . ILE A 1 178 ? -26.413 -2.013 35.317 1.00 90.75 178 ILE A C 1
ATOM 1373 O O . ILE A 1 178 ? -26.031 -3.160 35.545 1.00 90.75 178 ILE A O 1
ATOM 1377 N N . ASP A 1 179 ? -26.404 -1.054 36.241 1.00 91.69 179 ASP A N 1
ATOM 1378 C CA . ASP A 1 179 ? -25.870 -1.248 37.591 1.00 91.69 179 ASP A CA 1
ATOM 1379 C C . ASP A 1 179 ? -26.667 -2.326 38.347 1.00 91.69 179 ASP A C 1
ATOM 1381 O O . ASP A 1 179 ? -26.089 -3.266 38.888 1.00 91.69 179 ASP A O 1
ATOM 1385 N N . LEU A 1 180 ? -28.005 -2.277 38.294 1.00 94.25 180 LEU A N 1
ATOM 1386 C CA . LEU A 1 180 ? -28.863 -3.296 38.916 1.00 94.25 180 LEU A CA 1
ATOM 1387 C C . LEU A 1 180 ? -28.696 -4.686 38.282 1.00 94.25 180 LEU A C 1
ATOM 1389 O O . LEU A 1 180 ? -28.815 -5.695 38.975 1.00 94.25 180 LEU A O 1
ATOM 1393 N N . MET A 1 181 ? -28.440 -4.763 36.973 1.00 92.62 181 MET A N 1
ATOM 1394 C CA . MET A 1 181 ? -28.114 -6.025 36.298 1.00 92.62 181 MET A CA 1
ATOM 1395 C C . MET A 1 181 ? -26.766 -6.576 36.770 1.00 92.62 181 MET A C 1
ATOM 1397 O O . MET A 1 181 ? -26.654 -7.778 36.998 1.00 92.62 181 MET A O 1
ATOM 1401 N N . ALA A 1 182 ? -25.760 -5.715 36.936 1.00 93.19 182 ALA A N 1
ATOM 1402 C CA . ALA A 1 182 ? -24.455 -6.114 37.449 1.00 93.19 182 ALA A CA 1
ATOM 1403 C C . ALA A 1 182 ? -24.547 -6.608 38.903 1.00 93.19 182 ALA A C 1
ATOM 1405 O O . ALA A 1 182 ? -23.980 -7.651 39.229 1.00 93.19 182 ALA A O 1
ATOM 1406 N N . GLU A 1 183 ? -25.308 -5.914 39.755 1.00 94.00 183 GLU A N 1
ATOM 1407 C CA . GLU A 1 183 ? -25.569 -6.339 41.135 1.00 94.00 183 GLU A CA 1
ATOM 1408 C C . GLU A 1 183 ? -26.315 -7.680 41.203 1.00 94.00 183 GLU A C 1
ATOM 1410 O O . GLU A 1 183 ? -25.979 -8.529 42.029 1.00 94.00 183 GLU A O 1
ATOM 1415 N N . GLU A 1 184 ? -27.306 -7.908 40.332 1.00 94.50 184 GLU A N 1
ATOM 1416 C CA . GLU A 1 184 ? -28.019 -9.189 40.254 1.00 94.50 184 GLU A CA 1
ATOM 1417 C C . GLU A 1 184 ? -27.075 -10.347 39.920 1.00 94.50 184 GLU A C 1
ATOM 1419 O O . GLU A 1 184 ? -27.059 -11.336 40.656 1.00 94.50 184 GLU A O 1
ATOM 1424 N N . CYS A 1 185 ? -26.253 -10.203 38.875 1.00 94.38 185 CYS A N 1
ATOM 1425 C CA . CYS A 1 185 ? -25.266 -11.218 38.505 1.00 94.38 185 CYS A CA 1
ATOM 1426 C C . CYS A 1 185 ? -24.266 -11.471 39.645 1.00 94.38 185 CYS A C 1
ATOM 1428 O O . CYS A 1 185 ? -24.019 -12.617 40.004 1.00 94.38 185 CYS A O 1
ATOM 1430 N N . ALA A 1 186 ? -23.754 -10.413 40.285 1.00 95.88 186 ALA A N 1
ATOM 1431 C CA . ALA A 1 186 ? -22.813 -10.546 41.397 1.00 95.88 186 ALA A CA 1
ATOM 1432 C C . ALA A 1 186 ? -23.417 -11.285 42.608 1.00 95.88 186 ALA A C 1
ATOM 1434 O O . ALA A 1 186 ? -22.720 -12.019 43.313 1.00 95.88 186 ALA A O 1
ATOM 1435 N N . HIS A 1 187 ? -24.716 -11.109 42.868 1.00 93.75 187 HIS A N 1
ATOM 1436 C CA . HIS A 1 187 ? -25.416 -11.835 43.927 1.00 93.75 187 HIS A CA 1
ATOM 1437 C C . HIS A 1 187 ? -25.682 -13.306 43.582 1.00 93.75 187 HIS A C 1
ATOM 1439 O O . HIS A 1 187 ? -25.616 -14.144 44.485 1.00 93.75 187 HIS A O 1
ATOM 1445 N N . GLU A 1 188 ? -25.973 -13.625 42.319 1.00 92.50 188 GLU A N 1
ATOM 1446 C CA . GLU A 1 188 ? -26.095 -15.011 41.845 1.00 92.50 188 GLU A CA 1
ATOM 1447 C C . GLU A 1 188 ? -24.755 -15.747 41.950 1.00 92.50 188 GLU A C 1
ATOM 1449 O O . GLU A 1 188 ? -24.698 -16.815 42.563 1.00 92.50 188 GLU A O 1
ATOM 1454 N N . ASP A 1 189 ? -23.668 -15.117 41.501 1.00 96.25 189 ASP A N 1
ATOM 1455 C CA . ASP A 1 189 ? -22.313 -15.657 41.628 1.00 96.25 189 ASP A CA 1
ATOM 1456 C C . ASP A 1 189 ? -21.952 -15.905 43.099 1.00 96.25 189 ASP A C 1
ATOM 1458 O O . ASP A 1 189 ? -21.456 -16.971 43.468 1.00 96.25 189 ASP A O 1
ATOM 1462 N N . LEU A 1 190 ? -22.241 -14.944 43.984 1.00 94.69 190 LEU A N 1
ATOM 1463 C CA . LEU A 1 190 ? -22.000 -15.103 45.418 1.00 94.69 190 LEU A CA 1
ATOM 1464 C C . LEU A 1 190 ? -22.789 -16.282 46.004 1.00 94.69 190 LEU A C 1
ATOM 1466 O O . LEU A 1 190 ? -22.258 -17.021 46.834 1.00 94.69 190 LEU A O 1
ATO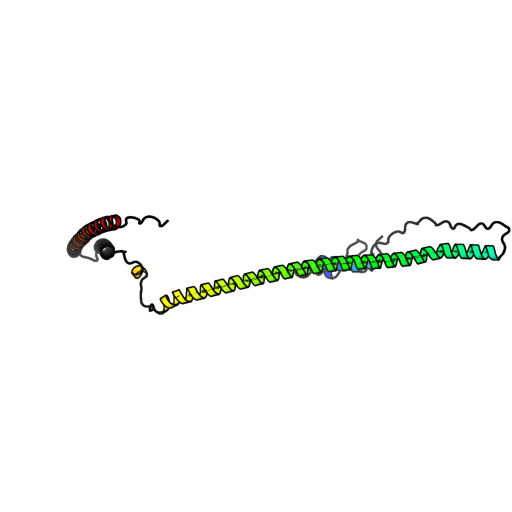M 1470 N N . MET A 1 191 ? -24.042 -16.476 45.588 1.00 92.12 191 MET A N 1
ATOM 1471 C CA . MET A 1 191 ? -24.849 -17.614 46.028 1.00 92.12 191 MET A CA 1
ATOM 1472 C C . MET A 1 191 ? -24.217 -18.945 45.596 1.00 92.12 191 MET A C 1
ATOM 1474 O O . MET A 1 191 ? -24.140 -19.874 46.408 1.00 92.12 191 MET A O 1
ATOM 1478 N N . ASP A 1 192 ? -23.707 -19.018 44.367 1.00 93.19 192 ASP A N 1
ATOM 1479 C CA . ASP A 1 192 ? -23.007 -20.194 43.852 1.00 93.19 192 ASP A CA 1
ATOM 1480 C C . ASP A 1 192 ? -21.701 -20.458 44.616 1.00 93.19 192 ASP A C 1
ATOM 1482 O O . ASP A 1 192 ? -21.442 -21.594 45.034 1.00 93.19 192 ASP A O 1
ATOM 1486 N N . TYR A 1 193 ? -20.917 -19.414 44.909 1.00 94.44 193 TYR A N 1
ATOM 1487 C CA . TYR A 1 193 ? -19.699 -19.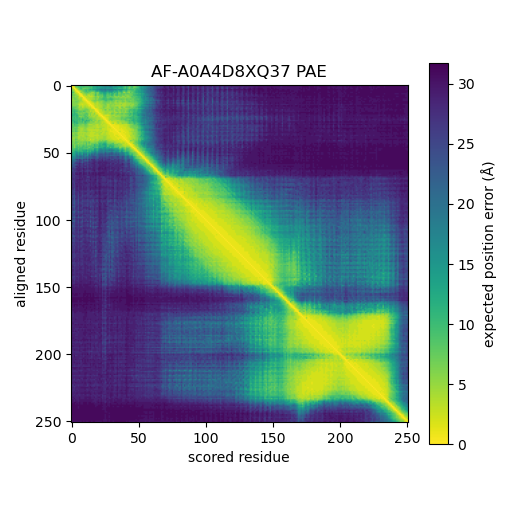531 45.716 1.00 94.44 193 TYR A CA 1
ATOM 1488 C C . TYR A 1 193 ? -19.984 -19.963 47.157 1.00 94.44 193 TYR A C 1
ATOM 1490 O O . TYR A 1 193 ? -19.266 -20.805 47.697 1.00 94.44 193 TYR A O 1
ATOM 1498 N N . LEU A 1 194 ? -21.045 -19.456 47.787 1.00 92.94 194 LEU A N 1
ATOM 1499 C CA . LEU A 1 194 ? -21.449 -19.894 49.126 1.00 92.94 194 LEU A CA 1
ATOM 1500 C C . LEU A 1 194 ? -21.869 -21.369 49.133 1.00 92.94 194 LEU A C 1
ATOM 1502 O O . LEU A 1 194 ? -21.495 -22.122 50.038 1.00 92.94 194 LEU A O 1
ATOM 1506 N N . CYS A 1 195 ? -22.587 -21.813 48.100 1.00 91.62 195 CYS A N 1
ATOM 1507 C CA . CYS A 1 195 ? -22.934 -23.221 47.939 1.00 91.62 195 CYS A CA 1
ATOM 1508 C C . CYS A 1 195 ? -21.684 -24.095 47.745 1.00 91.62 195 CYS A C 1
ATOM 1510 O O . CYS A 1 195 ? -21.615 -25.188 48.315 1.00 91.62 195 CYS A O 1
ATOM 1512 N N . ALA A 1 196 ? -20.682 -23.619 47.001 1.00 94.19 196 ALA A N 1
ATOM 1513 C CA . ALA A 1 196 ? -19.396 -24.298 46.852 1.00 94.19 196 ALA A CA 1
ATOM 1514 C C . ALA A 1 196 ? -18.624 -24.381 48.183 1.00 94.19 196 ALA A C 1
ATOM 1516 O O . ALA A 1 196 ? -18.167 -25.458 48.556 1.00 94.19 196 ALA A O 1
ATOM 1517 N N . LEU A 1 197 ? -18.565 -23.297 48.964 1.00 93.88 197 LEU A N 1
ATOM 1518 C CA . LEU A 1 197 ? -17.892 -23.276 50.272 1.00 93.88 197 LEU A CA 1
ATOM 1519 C C . LEU A 1 197 ? -18.512 -24.246 51.286 1.00 93.88 197 LEU A C 1
ATOM 1521 O O . LEU A 1 197 ? -17.797 -24.839 52.097 1.00 93.88 197 LEU A O 1
ATOM 1525 N N . ASN A 1 198 ? -19.832 -24.429 51.238 1.00 92.06 198 ASN A N 1
ATOM 1526 C CA . ASN A 1 198 ? -20.504 -25.438 52.050 1.00 92.06 198 ASN A CA 1
ATOM 1527 C C . ASN A 1 198 ? -20.182 -26.867 51.579 1.00 92.06 198 ASN A C 1
ATOM 1529 O O . ASN A 1 198 ? -19.995 -27.747 52.416 1.00 92.06 198 ASN A O 1
ATOM 1533 N N . ARG A 1 199 ? -20.072 -27.115 50.264 1.00 92.31 199 ARG A N 1
ATOM 1534 C CA . ARG A 1 199 ? -19.631 -28.425 49.733 1.00 92.31 199 ARG A CA 1
ATOM 1535 C C . ARG A 1 199 ? -18.204 -28.762 50.167 1.00 92.31 199 ARG A C 1
ATOM 1537 O O . ARG A 1 199 ? -17.939 -29.907 50.513 1.00 92.31 199 ARG A O 1
ATOM 1544 N N . ASP A 1 200 ? -17.334 -27.757 50.220 1.00 93.31 200 ASP A N 1
ATOM 1545 C CA . ASP A 1 200 ? -15.956 -27.874 50.709 1.00 93.31 200 ASP A CA 1
ATOM 1546 C C . ASP A 1 200 ? -15.861 -28.038 52.241 1.00 93.31 200 ASP A C 1
ATOM 1548 O O . ASP A 1 200 ? -14.765 -28.201 52.778 1.00 93.31 200 ASP A O 1
ATOM 1552 N N . GLY A 1 201 ? -16.983 -27.955 52.970 1.00 89.56 201 GLY A N 1
ATOM 1553 C CA . GLY A 1 201 ? -17.035 -28.071 54.431 1.00 89.56 201 GLY A CA 1
ATOM 1554 C C . GLY A 1 201 ? -16.473 -26.865 55.194 1.00 89.56 201 GLY A C 1
ATOM 1555 O O . GLY A 1 201 ? -16.293 -26.944 56.408 1.00 89.56 201 GLY A O 1
ATOM 1556 N N . LYS A 1 202 ? -16.192 -25.747 54.511 1.00 90.38 202 LYS A N 1
ATOM 1557 C CA . LYS A 1 202 ? -15.625 -24.523 55.114 1.00 90.38 202 LYS A CA 1
ATOM 1558 C C . LYS A 1 202 ? -16.675 -23.638 55.786 1.00 90.38 202 LYS A C 1
ATOM 1560 O O . LYS A 1 202 ? -16.324 -22.806 56.617 1.00 90.38 202 LYS A O 1
ATOM 1565 N N . LEU A 1 203 ? -17.944 -23.799 55.416 1.00 90.75 203 LEU A N 1
ATOM 1566 C CA . LEU A 1 203 ? -19.073 -23.042 55.951 1.00 90.75 203 LEU A CA 1
ATOM 1567 C C . LEU A 1 203 ? -20.061 -23.993 56.630 1.00 90.75 203 LEU A C 1
ATOM 1569 O O . LEU A 1 203 ? -20.338 -25.074 56.114 1.00 90.75 203 LEU A O 1
ATOM 1573 N N . SER A 1 204 ? -20.610 -23.588 57.776 1.00 91.88 204 SER A N 1
ATOM 1574 C CA . SER A 1 204 ? -21.670 -24.353 58.428 1.00 91.88 204 SER A CA 1
ATOM 1575 C C . SER A 1 204 ? -22.993 -24.185 57.668 1.00 91.88 204 SER A C 1
ATOM 1577 O O . SER A 1 204 ? -23.318 -23.094 57.195 1.00 91.88 204 SER A O 1
ATOM 1579 N N . MET A 1 205 ? -23.805 -25.243 57.597 1.00 91.69 205 MET A N 1
A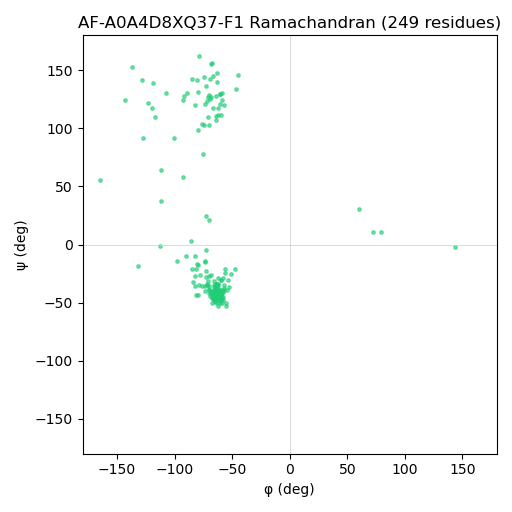TOM 1580 C CA . MET A 1 205 ? -25.121 -25.186 56.940 1.00 91.69 205 MET A CA 1
ATOM 1581 C C . MET A 1 205 ? -26.030 -24.101 57.548 1.00 91.69 205 MET A C 1
ATOM 1583 O O . MET A 1 205 ? -26.800 -23.455 56.843 1.00 91.69 205 MET A O 1
ATOM 1587 N N . SER A 1 206 ? -25.937 -23.875 58.862 1.00 92.12 206 SER A N 1
ATOM 1588 C CA . SER A 1 206 ? -26.719 -22.836 59.544 1.00 92.12 206 SER A CA 1
ATOM 1589 C C . SER A 1 206 ? -26.351 -21.435 59.051 1.00 92.12 206 SER A C 1
ATOM 1591 O O . SER A 1 206 ? -27.236 -20.611 58.825 1.00 92.12 206 SER A O 1
ATOM 1593 N N . ASP A 1 207 ? -25.062 -21.173 58.833 1.00 92.00 207 ASP A N 1
ATOM 1594 C CA . ASP A 1 207 ? -24.589 -19.871 58.360 1.00 92.00 207 ASP A CA 1
ATOM 1595 C C . ASP A 1 207 ? -24.859 -19.689 56.864 1.00 92.00 207 ASP A C 1
ATOM 1597 O O . ASP A 1 207 ? -25.307 -18.617 56.460 1.00 92.00 207 ASP A O 1
ATOM 1601 N N . LEU A 1 208 ? -24.754 -20.760 56.065 1.00 93.12 208 LEU A N 1
ATOM 1602 C CA . LEU A 1 208 ? -25.205 -20.764 54.670 1.00 93.12 208 LEU A CA 1
ATOM 1603 C C . LEU A 1 208 ? -26.677 -20.346 54.552 1.00 93.12 208 LEU A C 1
ATOM 1605 O O . LEU A 1 208 ? -27.011 -19.460 53.771 1.00 93.12 208 LEU A O 1
ATOM 1609 N N . LEU A 1 209 ? -27.573 -20.961 55.330 1.00 92.06 209 LEU A N 1
ATOM 1610 C CA . LEU A 1 209 ? -29.008 -20.672 55.251 1.00 92.06 209 LEU A CA 1
ATOM 1611 C C . LEU A 1 209 ? -29.353 -19.242 55.694 1.00 92.06 209 LEU A C 1
ATOM 1613 O O . LEU A 1 209 ? -30.305 -18.657 55.170 1.00 92.06 209 LEU A O 1
ATOM 1617 N N . LYS A 1 210 ? -28.591 -18.665 56.634 1.00 94.38 210 LYS A N 1
ATOM 1618 C CA . LYS A 1 210 ? -28.735 -17.253 57.018 1.00 94.38 210 LYS A CA 1
ATOM 1619 C C . LYS A 1 210 ? -28.317 -16.333 55.872 1.00 94.38 210 LYS A C 1
ATOM 1621 O O . LYS A 1 210 ? -29.107 -15.469 55.493 1.00 94.38 210 LYS A O 1
ATOM 1626 N N . GLU A 1 211 ? -27.139 -16.554 55.290 1.00 93.00 211 GLU A N 1
ATOM 1627 C CA . GLU A 1 211 ? -26.613 -15.715 54.206 1.00 93.00 211 GLU A CA 1
ATOM 1628 C C . GLU A 1 211 ? -27.445 -15.840 52.924 1.00 93.00 211 GLU A C 1
ATOM 1630 O O . GLU A 1 211 ? -27.827 -14.827 52.340 1.00 93.00 211 GLU A O 1
ATOM 1635 N N . ILE A 1 212 ? -27.861 -17.053 52.536 1.00 93.38 212 ILE A N 1
ATOM 1636 C CA . ILE A 1 212 ? -28.770 -17.263 51.396 1.00 93.38 212 ILE A CA 1
ATOM 1637 C C . ILE A 1 212 ? -30.095 -16.526 51.615 1.00 93.38 212 ILE A C 1
ATOM 1639 O O . ILE A 1 212 ? -30.623 -15.912 50.688 1.00 93.38 212 ILE A O 1
ATOM 1643 N N . ARG A 1 213 ? -30.659 -16.534 52.830 1.00 93.44 213 ARG A N 1
ATOM 1644 C CA . ARG A 1 213 ? -31.910 -15.809 53.110 1.00 93.44 213 ARG A CA 1
ATOM 1645 C C . ARG A 1 213 ? -31.742 -14.295 52.951 1.00 93.44 213 ARG A C 1
ATOM 1647 O O . ARG A 1 213 ? -32.634 -13.638 52.417 1.00 93.44 213 ARG A O 1
ATOM 1654 N N . VAL A 1 214 ? -30.622 -13.736 53.407 1.00 94.25 214 VAL A N 1
ATOM 1655 C CA . VAL A 1 214 ? -30.330 -12.302 53.248 1.00 94.25 214 VAL A CA 1
ATOM 1656 C C . VAL A 1 214 ? -30.107 -11.958 51.773 1.00 94.25 214 VAL A C 1
ATOM 1658 O O . VAL A 1 214 ? -30.680 -10.984 51.282 1.00 94.25 214 VAL A O 1
ATOM 1661 N N . LEU A 1 215 ? -29.345 -12.780 51.050 1.00 93.94 215 LEU A N 1
ATOM 1662 C CA . LEU A 1 215 ? -29.057 -12.585 49.628 1.00 93.94 215 LEU A CA 1
ATOM 1663 C C . LEU A 1 215 ? -30.305 -12.700 48.759 1.00 93.94 215 LEU A C 1
ATOM 1665 O O . LEU A 1 215 ? -30.549 -11.827 47.939 1.00 93.94 215 LEU A O 1
ATOM 1669 N N . THR A 1 216 ? -31.142 -13.714 48.971 1.00 93.25 216 THR A N 1
ATOM 1670 C CA . THR A 1 216 ? -32.391 -13.891 48.209 1.00 93.25 216 THR A CA 1
ATOM 1671 C C . THR A 1 216 ? -33.372 -12.740 48.420 1.00 93.25 216 THR A C 1
ATOM 1673 O O . THR A 1 216 ? -34.054 -12.340 47.476 1.00 93.25 216 THR A O 1
ATOM 1676 N N . ARG A 1 217 ? -33.412 -12.149 49.622 1.00 95.38 217 ARG A N 1
ATOM 1677 C CA . ARG A 1 217 ? -34.188 -10.929 49.874 1.00 95.38 217 ARG A CA 1
ATOM 1678 C C . ARG A 1 217 ? -33.649 -9.740 49.074 1.00 95.38 217 ARG A C 1
ATOM 1680 O O . ARG A 1 217 ? -34.431 -9.089 48.387 1.00 95.38 217 ARG A O 1
ATOM 1687 N N . LYS A 1 218 ? -32.335 -9.488 49.119 1.00 94.12 218 LYS A N 1
ATOM 1688 C CA . LYS A 1 218 ? -31.699 -8.420 48.325 1.00 94.12 218 LYS A CA 1
ATOM 1689 C C . LYS A 1 218 ? -31.896 -8.634 46.824 1.00 94.12 218 LYS A C 1
ATOM 1691 O O . LYS A 1 218 ? -32.263 -7.709 46.113 1.00 94.12 218 LYS A O 1
ATOM 1696 N N . LEU A 1 219 ? -31.760 -9.872 46.358 1.00 93.56 219 LEU A N 1
ATOM 1697 C CA . LEU A 1 219 ? -31.989 -10.268 44.971 1.00 93.56 219 LEU A CA 1
ATOM 1698 C C . LEU A 1 219 ? -33.434 -9.998 44.530 1.00 93.56 219 LEU A C 1
ATOM 1700 O O . LEU A 1 219 ? -33.669 -9.538 43.415 1.00 93.56 219 LEU A O 1
ATOM 1704 N N . PHE A 1 220 ? -34.417 -10.243 45.401 1.00 95.69 220 PHE A N 1
ATOM 1705 C CA . PHE A 1 220 ? -35.810 -9.891 45.128 1.00 95.69 220 PHE A CA 1
ATOM 1706 C C . PHE A 1 220 ? -36.008 -8.369 45.030 1.00 95.69 220 PHE A C 1
ATOM 1708 O O . PHE A 1 220 ? -36.664 -7.894 44.100 1.00 95.69 220 PHE A O 1
ATOM 1715 N N . GLU A 1 221 ? -35.421 -7.598 45.947 1.00 94.38 221 GLU A N 1
ATOM 1716 C CA . GLU A 1 221 ? -35.460 -6.128 45.927 1.00 94.38 221 GLU A CA 1
ATOM 1717 C C . GLU A 1 221 ? -34.822 -5.568 44.636 1.00 94.38 221 GLU A C 1
ATOM 1719 O O . GLU A 1 221 ? -35.440 -4.759 43.942 1.00 94.38 221 GLU A O 1
ATOM 1724 N N . ILE A 1 222 ? -33.660 -6.085 44.226 1.00 95.19 222 ILE A N 1
ATOM 1725 C CA . ILE A 1 222 ? -32.968 -5.687 42.988 1.00 95.19 222 ILE A CA 1
ATOM 1726 C C . ILE A 1 222 ? -33.787 -6.061 41.748 1.00 95.19 222 ILE A C 1
ATOM 1728 O O . ILE A 1 222 ? -34.046 -5.209 40.896 1.00 95.19 222 ILE A O 1
ATOM 1732 N N . ARG A 1 223 ? -34.286 -7.301 41.650 1.00 94.69 223 ARG A N 1
ATOM 1733 C CA . ARG A 1 223 ? -35.088 -7.758 40.498 1.00 94.69 223 ARG A CA 1
ATOM 1734 C C . ARG A 1 223 ? -36.385 -6.973 40.337 1.00 94.69 223 ARG A C 1
ATOM 1736 O O . ARG A 1 223 ? -36.800 -6.680 39.211 1.00 94.69 223 ARG A O 1
ATOM 1743 N N . THR A 1 224 ? -37.045 -6.643 41.446 1.00 95.62 224 THR A N 1
ATOM 1744 C CA . THR A 1 224 ? -38.280 -5.848 41.421 1.00 95.62 224 THR A CA 1
ATOM 1745 C C . THR A 1 224 ? -38.002 -4.411 40.996 1.00 95.62 224 THR A C 1
ATOM 1747 O O . THR A 1 224 ? -38.705 -3.897 40.119 1.00 95.62 224 THR A O 1
ATOM 1750 N N . LEU A 1 225 ? -36.950 -3.790 41.537 1.00 94.12 225 LEU A N 1
ATOM 1751 C CA . LEU A 1 225 ? -36.527 -2.448 41.149 1.00 94.12 225 LEU A CA 1
ATOM 1752 C C . LEU A 1 225 ? -36.123 -2.392 39.671 1.00 94.12 225 LEU A C 1
ATOM 1754 O O . LEU A 1 225 ? -36.620 -1.532 38.945 1.00 94.12 225 LEU A O 1
ATOM 1758 N N . LYS A 1 226 ? -35.332 -3.365 39.202 1.00 94.38 226 LYS A N 1
ATOM 1759 C CA . LYS A 1 226 ? -34.923 -3.512 37.800 1.00 94.38 226 LYS A CA 1
ATOM 1760 C C . LYS A 1 226 ? -36.115 -3.639 36.855 1.00 94.38 226 LYS A C 1
ATOM 1762 O O . LYS A 1 226 ? -36.179 -2.972 35.825 1.00 94.38 226 LYS A O 1
ATOM 1767 N N . ARG A 1 227 ? -37.090 -4.496 37.181 1.00 92.88 227 ARG A N 1
ATOM 1768 C CA . ARG A 1 227 ? -38.298 -4.655 36.352 1.00 92.88 227 ARG A CA 1
ATOM 1769 C C . ARG A 1 227 ? -39.062 -3.334 36.249 1.00 92.88 227 ARG A C 1
ATOM 1771 O O . ARG A 1 227 ? -39.549 -2.999 35.173 1.00 92.88 227 ARG A O 1
ATOM 1778 N N . ARG A 1 228 ? -39.154 -2.576 37.345 1.00 92.31 228 ARG A N 1
ATOM 1779 C CA . ARG A 1 228 ? -39.821 -1.271 37.356 1.00 92.31 228 ARG A CA 1
ATOM 1780 C C . ARG A 1 228 ? -39.060 -0.231 36.531 1.00 92.31 228 ARG A C 1
ATOM 1782 O O . ARG A 1 228 ? -39.692 0.461 35.738 1.00 92.31 228 ARG A O 1
ATOM 1789 N N . SER A 1 229 ? -37.740 -0.130 36.676 1.00 89.00 229 SER A N 1
ATOM 1790 C CA . SER A 1 229 ? -36.923 0.816 35.903 1.00 89.00 229 SER A CA 1
ATOM 1791 C C . SER A 1 229 ? -36.907 0.485 34.406 1.00 89.00 229 SER A C 1
ATOM 1793 O O . SER A 1 229 ? -36.984 1.399 33.590 1.00 89.00 229 SER A O 1
ATOM 1795 N N . LEU A 1 230 ? -36.946 -0.798 34.026 1.00 89.00 230 LEU A N 1
ATOM 1796 C CA . LEU A 1 230 ? -37.119 -1.225 32.631 1.00 89.00 230 LEU A CA 1
ATOM 1797 C C . LEU A 1 230 ? -38.447 -0.756 32.024 1.00 89.00 230 LEU A C 1
ATOM 1799 O O . LEU A 1 230 ? -38.463 -0.266 30.897 1.00 89.00 230 LEU A O 1
ATOM 1803 N N . VAL A 1 231 ? -39.556 -0.860 32.764 1.00 90.12 231 VAL A N 1
ATOM 1804 C CA . VAL A 1 231 ? -40.858 -0.346 32.301 1.00 90.12 231 VAL A CA 1
ATOM 1805 C C . VAL A 1 231 ? -40.804 1.173 32.116 1.00 90.12 231 VAL A C 1
ATOM 1807 O O . VAL A 1 231 ? -41.296 1.691 31.113 1.00 90.12 231 VAL A O 1
ATOM 1810 N N . VAL A 1 232 ? -40.159 1.890 33.042 1.00 87.94 232 VAL A N 1
ATOM 1811 C CA . VAL A 1 232 ? -39.966 3.344 32.933 1.00 87.94 232 VAL A CA 1
ATOM 1812 C C . VAL A 1 232 ? -39.149 3.692 31.686 1.00 87.94 232 VAL A C 1
ATOM 1814 O O . VAL A 1 232 ? -39.575 4.552 30.918 1.00 87.94 232 VAL A O 1
ATOM 1817 N N . LEU A 1 233 ? -38.054 2.979 31.409 1.00 85.31 233 LEU A N 1
ATOM 1818 C CA . LEU A 1 233 ? -37.259 3.166 30.190 1.00 85.31 233 LEU A CA 1
ATOM 1819 C C . LEU A 1 233 ? -38.060 2.922 28.913 1.00 85.31 233 LEU A C 1
ATOM 1821 O O . LEU A 1 233 ? -38.010 3.735 27.994 1.00 85.31 233 LEU A O 1
ATOM 1825 N N . GLN A 1 234 ? -38.829 1.834 28.858 1.00 84.69 234 GLN A N 1
ATOM 1826 C CA . GLN A 1 234 ? -39.666 1.513 27.699 1.00 84.69 234 GLN A CA 1
ATOM 1827 C C . GLN A 1 234 ? -40.729 2.593 27.453 1.00 84.69 234 GLN A C 1
ATOM 1829 O O . GLN A 1 234 ? -40.961 2.991 26.311 1.00 84.69 234 GLN A O 1
ATOM 1834 N N . SER A 1 235 ? -41.332 3.116 28.524 1.00 81.44 235 SER A N 1
ATOM 1835 C CA . SER A 1 235 ? -42.323 4.193 28.436 1.00 81.44 235 SER A CA 1
ATOM 1836 C C . SER A 1 235 ? -41.709 5.541 28.031 1.00 81.44 235 SER A C 1
ATOM 1838 O O . SER A 1 235 ? -42.276 6.250 27.198 1.00 81.44 235 SER A O 1
ATOM 1840 N N . GLY A 1 236 ? -40.517 5.869 28.541 1.00 70.38 236 GLY A N 1
ATOM 1841 C CA . GLY A 1 236 ? -39.772 7.071 28.167 1.00 70.38 236 GLY A CA 1
ATOM 1842 C C . GLY A 1 236 ? -39.321 7.048 26.706 1.00 70.38 236 GLY A C 1
ATOM 1843 O O . GLY A 1 236 ? -39.455 8.049 26.005 1.00 70.38 236 GLY A O 1
ATOM 1844 N N . ASN A 1 237 ? -38.880 5.891 26.206 1.00 65.62 237 ASN A N 1
ATOM 1845 C CA . ASN A 1 237 ? -38.446 5.750 24.815 1.00 65.62 237 ASN A CA 1
ATOM 1846 C C . ASN A 1 237 ? -39.627 5.806 23.825 1.00 65.62 237 ASN A C 1
ATOM 1848 O O . ASN A 1 237 ? -39.512 6.369 22.738 1.00 65.62 237 ASN A O 1
ATOM 1852 N N . SER A 1 238 ? -40.799 5.294 24.223 1.00 60.44 238 SER A N 1
ATOM 1853 C CA . SER A 1 238 ? -42.047 5.428 23.458 1.00 60.44 238 SER A CA 1
ATOM 1854 C C . SER A 1 238 ? -42.514 6.886 23.336 1.00 60.44 238 SER A C 1
ATOM 1856 O O . SER A 1 238 ? -43.045 7.264 22.294 1.00 60.44 238 SER A O 1
ATOM 1858 N N . MET A 1 239 ? -42.323 7.707 24.374 1.00 52.28 239 MET A N 1
ATOM 1859 C CA . MET A 1 239 ? -42.618 9.148 24.343 1.00 52.28 239 MET A CA 1
ATOM 1860 C C . MET A 1 239 ? -41.582 9.923 23.512 1.00 52.28 239 MET A C 1
ATOM 1862 O O . MET A 1 239 ? -41.947 10.810 22.743 1.00 52.28 239 MET A O 1
ATOM 1866 N N . GLY A 1 240 ? -40.297 9.563 23.616 1.00 54.66 240 GLY A N 1
ATOM 1867 C CA . GLY A 1 240 ? -39.212 10.174 22.838 1.00 54.66 240 GLY A CA 1
ATOM 1868 C C . GLY A 1 240 ? -39.330 9.926 21.330 1.00 54.66 240 GLY A C 1
ATOM 1869 O O . GLY A 1 240 ? -39.174 10.856 20.539 1.00 54.66 240 GLY A O 1
ATOM 1870 N N . ASN A 1 241 ? -39.699 8.709 20.915 1.00 53.34 241 ASN A N 1
ATOM 1871 C CA . ASN A 1 241 ? -39.944 8.396 19.502 1.00 53.34 241 ASN A CA 1
ATOM 1872 C C . ASN A 1 241 ? -41.198 9.082 18.933 1.00 53.34 241 ASN A C 1
ATOM 1874 O O . ASN A 1 241 ? -41.244 9.350 17.736 1.00 53.34 241 ASN A O 1
ATOM 1878 N N . ALA A 1 242 ? -42.193 9.408 19.764 1.00 50.72 242 ALA A N 1
ATOM 1879 C CA . ALA A 1 242 ? -43.379 10.149 19.327 1.00 50.72 242 ALA A CA 1
ATOM 1880 C C . ALA A 1 242 ? -43.088 11.637 19.035 1.00 50.72 242 ALA A C 1
ATOM 1882 O O . ALA A 1 242 ? -43.805 12.260 18.256 1.00 50.72 242 ALA A O 1
ATOM 1883 N N . LEU A 1 243 ? -42.025 12.204 19.620 1.00 50.03 243 LEU A N 1
ATOM 1884 C CA . LEU A 1 243 ? -41.616 13.602 19.419 1.00 50.03 243 LEU A CA 1
ATOM 1885 C C . LEU A 1 243 ? -40.631 13.794 18.253 1.00 50.03 243 LEU A C 1
ATOM 1887 O O . LEU A 1 243 ? -40.384 14.925 17.838 1.00 50.03 243 LEU A O 1
ATOM 1891 N N . LYS A 1 244 ? -40.089 12.711 17.683 1.00 49.69 244 LYS A N 1
ATOM 1892 C CA . LYS A 1 244 ? -39.143 12.748 16.558 1.00 49.69 244 LYS A CA 1
ATOM 1893 C C . LYS A 1 244 ? -39.880 12.622 15.217 1.00 49.69 244 LYS A C 1
ATOM 1895 O O . LYS A 1 244 ? -39.642 11.701 14.443 1.00 49.69 244 LYS A O 1
ATOM 1900 N N . VAL A 1 245 ? -40.808 13.542 14.946 1.00 52.94 245 VAL A N 1
ATOM 1901 C CA . VAL A 1 245 ? -41.416 13.683 13.611 1.00 52.94 245 VAL A CA 1
ATOM 1902 C C . VAL A 1 245 ? -40.353 14.273 12.667 1.00 52.94 245 VAL A C 1
ATOM 1904 O O . VAL A 1 245 ? -39.762 15.297 13.012 1.00 52.94 245 VAL A O 1
ATOM 1907 N N . PRO A 1 246 ? -40.061 13.665 11.503 1.00 47.38 246 PRO A N 1
ATOM 1908 C CA . PRO A 1 246 ? -39.053 14.191 10.589 1.00 47.38 246 PRO A CA 1
ATOM 1909 C C . PRO A 1 246 ? -39.532 15.515 9.983 1.00 47.38 246 PRO A C 1
ATOM 1911 O O . PRO A 1 246 ? -40.630 15.596 9.428 1.00 47.38 246 PRO A O 1
ATOM 1914 N N . SER A 1 247 ? -38.706 16.559 10.083 1.00 58.91 247 SER A N 1
ATOM 1915 C CA . SER A 1 247 ? -38.919 17.803 9.345 1.00 58.91 247 SER A CA 1
ATOM 1916 C C . SER A 1 247 ? -38.841 17.530 7.833 1.00 58.91 247 SER A C 1
ATOM 1918 O O . SER A 1 247 ? -38.010 16.727 7.394 1.00 58.91 247 SER A O 1
ATOM 1920 N N . PRO A 1 248 ? -39.706 18.154 7.014 1.00 59.41 248 PRO A N 1
ATOM 1921 C CA . PRO A 1 248 ? -39.704 17.926 5.575 1.00 59.41 248 PRO A CA 1
ATOM 1922 C C . PRO A 1 248 ? -38.413 18.469 4.937 1.00 59.41 248 PRO A C 1
ATOM 1924 O O . PRO A 1 248 ? -37.903 19.502 5.380 1.00 59.41 248 PRO A O 1
ATOM 1927 N N . PRO A 1 249 ? -37.881 17.803 3.894 1.00 52.88 249 PRO A N 1
ATOM 1928 C CA . PRO A 1 249 ? -36.658 18.236 3.233 1.00 52.88 249 PRO A CA 1
ATOM 1929 C C . PRO A 1 249 ? -36.863 19.605 2.575 1.00 52.88 249 PRO A C 1
ATOM 1931 O O . PRO A 1 249 ? -37.817 19.808 1.820 1.00 52.88 249 PRO A O 1
ATOM 1934 N N . ALA A 1 250 ? -35.963 20.540 2.889 1.00 52.50 250 ALA A N 1
ATOM 1935 C CA . ALA A 1 250 ? -35.911 21.861 2.278 1.00 52.50 250 ALA A CA 1
ATOM 1936 C C . ALA A 1 250 ? -35.717 21.726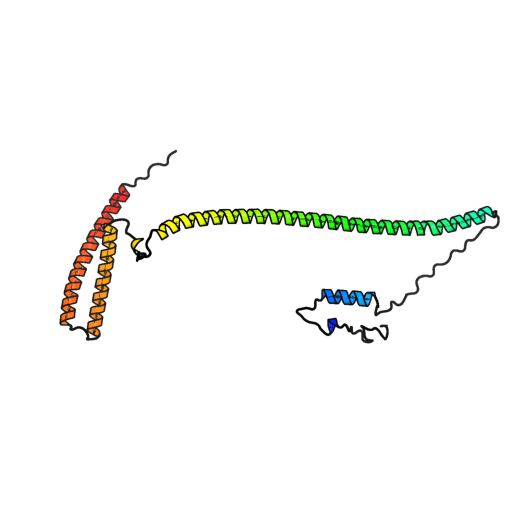 0.759 1.00 52.50 250 ALA A C 1
ATOM 1938 O O . ALA A 1 250 ? -34.867 20.958 0.302 1.00 52.50 250 ALA A O 1
ATOM 1939 N N . ARG A 1 251 ? -36.558 22.440 0.009 1.00 48.97 251 ARG A N 1
ATOM 1940 C CA . ARG A 1 251 ? -36.533 22.531 -1.452 1.00 48.97 251 ARG A CA 1
ATOM 1941 C C . ARG A 1 251 ? -35.525 23.568 -1.920 1.00 48.97 251 ARG A C 1
ATOM 1943 O O . ARG A 1 251 ? -35.398 24.593 -1.215 1.00 48.97 251 ARG A O 1
#

Radius of gyration: 53.86 Å; Cα contacts (8 Å, |Δi|>4): 69; chains: 1; bounding box: 96×57×147 Å

pLDDT: mean 80.75, std 16.88, range [37.5, 98.25]

Nearest PDB structures (foldseek):
  2p22-assembly1_A  TM=7.456E-01  e=1.642E-03  Saccharomyces cerevisiae

Foldseek 3Di:
DFDPDQPQAHPVGHGDDPCVVPPDPVPRDPVVVVVVVCVSCVVPPRDDDPDDDDDDDDDDDDDDDPDDDPVVVVVVVVVVVCVVVVVVVVVVVVVVVVVVVVVVVVVVVVVVVVVVVVVVVVVVVVVVVVVVVVVVVVVVVVVVVCVVVVVVVVVPPPPDPDPCVVVADPDPLRNVLVVLVVVLVVLVVVLVVLVVCVVVVNDDPVVNVVVVVVSVVVNVVSVVVNVVSVVVVVVVVVVVVVPPDDDDDDD

Secondary structure (DSSP, 8-state):
-B-TTBTTB-TT--B--HHHHT--TTT--HHHHHHHHHHHHHHS-SB------PPP-------PPTT--HHHHHHHHHHHHHHHHHHHHHHHHHHHHHHHHHHHHHHHHHHHHHHHHHHHHHHHHHHHHHHHHHHHHHHHHHHHHHHHHHHHHHSS-SS---GGGG---SSHHHHHHHHHHHHHHHHHHHHHHHHHHHHTT-S-HHHHHHHHHHHHHHHHHHHHHHHHHHHHHHHHHHHHHHH-PPPPPP-

Sequence (251 aa):
MIKSNHKSVDSNGRVYLPELTRWNPYSSNLVSIIGILSSVFSSEPPVHAVRSPGPQVLTAQVINPPGMSRRDILINSLTVKLRAKLPARVKTEVDELNRAREAENVVKANNTRIKKAQADLINLRVRMETEIEALIALDAQNREWIKKNSADASDAAPNSTSALSYLEAESVVGQQVIDLMAEECAHEDLMDYLCALNRDGKLSMSDLLKEIRVLTRKLFEIRTLKRRSLVVLQSGNSMGNALKVPSPPAR

Mean predicted aligned error: 20.15 Å